Protein AF-A0A7S0BWR7-F1 (afdb_monomer)

InterPro domains:
  IPR006168 Glycerol-3-phosphate dehydrogenase, NAD-dependent [PR00077] (40-57)
  IPR006168 Glycerol-3-phosphate dehydrogenase, NAD-dependent [PR00077] (90-117)
  IPR006168 Glycerol-3-phosphate dehydrogenase, NAD-dependent [PR00077] (166-186)
  IPR011128 Glycerol-3-phosphate dehydrogenase, NAD-dependent, N-terminal [PF01210] (38-193)
  IPR036291 NAD(P)-binding domain superfamily [SSF51735] (35-204)

Radius of gyration: 23.1 Å; Cα contacts (8 Å, |Δi|>4): 348; chains: 1; bounding box: 49×93×52 Å

Secondary structure (DSSP, 8-state):
-----------------------------PPPSS---EEEE--SHHHHHHHHHHHHTT--EEEE-S-HHHHHHHHHHSS-SSTTTTSPPPTTEEEES-HHHHHTT-SEEEE-S-HHHHHHHHHHHGGGS-TT--EEE---S--TTT---HHHHHHHHT-TTS-EEEEESS--HHHHHHT-----EEEES-HHHHHHHHHHH-SS--

pLDDT: mean 85.88, std 18.77, range [33.66, 98.75]

Sequence (206 aa):
SPLDTSVTPSSSSSSAATRRASTRIKASRKPLPYPVRIAVLGGGNFGLGLSTVFARKGIPTTILVRSDETAEYINRHHRHPTYMNDIQLPPSVMATSSPQVALADATYIVHTVPVQFTREFLNEIKEFVPANVPVMAASKGIETTSLGFMTDILGETIGTERTYAFLSGPSFAREICEGLATAVVIASDDIHLADDLADLMSDESF

Structure (mmCIF, N/CA/C/O backbone):
data_AF-A0A7S0BWR7-F1
#
_entry.id   AF-A0A7S0BWR7-F1
#
loop_
_atom_site.group_PDB
_atom_site.id
_atom_site.type_symbol
_atom_site.label_atom_id
_atom_site.label_alt_id
_atom_site.label_comp_id
_atom_site.label_asym_id
_atom_site.label_entity_id
_atom_site.label_seq_id
_atom_site.pdbx_PDB_ins_code
_atom_site.Cartn_x
_atom_site.Cartn_y
_atom_site.Cartn_z
_atom_site.occupancy
_atom_site.B_iso_or_equiv
_atom_site.auth_seq_id
_atom_site.auth_comp_id
_atom_site.auth_asym_id
_atom_site.auth_atom_id
_atom_site.pdbx_PDB_model_num
ATOM 1 N N . SER A 1 1 ? 25.671 -78.006 31.903 1.00 33.66 1 SER A N 1
ATOM 2 C CA . SER A 1 1 ? 26.923 -77.272 32.173 1.00 33.66 1 SER A CA 1
ATOM 3 C C . SER A 1 1 ? 27.088 -76.155 31.155 1.00 33.66 1 SER A C 1
ATOM 5 O O . SER A 1 1 ? 26.669 -76.370 30.026 1.00 33.66 1 SER A O 1
ATOM 7 N N . PRO A 1 2 ? 27.546 -74.965 31.576 1.00 50.28 2 PRO A N 1
ATOM 8 C CA . PRO A 1 2 ? 26.756 -73.732 31.458 1.00 50.28 2 PRO A CA 1
ATOM 9 C C . PRO A 1 2 ? 27.500 -72.553 30.785 1.00 50.28 2 PRO A C 1
ATOM 11 O O . PRO A 1 2 ? 28.625 -72.729 30.330 1.00 50.28 2 PRO A O 1
ATOM 14 N N . LEU A 1 3 ? 26.856 -71.373 30.856 1.00 40.09 3 LEU A N 1
ATOM 15 C CA . LEU A 1 3 ? 27.350 -69.981 30.727 1.00 40.09 3 LEU A CA 1
ATOM 16 C C . LEU A 1 3 ? 27.342 -69.415 29.296 1.00 40.09 3 LEU A C 1
ATOM 18 O O . LEU A 1 3 ? 28.035 -69.914 28.421 1.00 40.09 3 LEU A O 1
ATOM 22 N N . ASP A 1 4 ? 26.429 -68.505 28.942 1.00 40.31 4 ASP A N 1
ATOM 23 C CA . ASP A 1 4 ? 26.243 -67.114 29.418 1.00 40.31 4 ASP A CA 1
ATOM 24 C C . ASP A 1 4 ? 27.432 -66.204 29.076 1.00 40.31 4 ASP A C 1
ATOM 26 O O . ASP A 1 4 ? 28.533 -66.394 29.584 1.00 40.31 4 ASP A O 1
ATOM 30 N N . THR A 1 5 ? 27.199 -65.222 28.200 1.00 40.75 5 THR A N 1
ATOM 31 C CA . THR A 1 5 ? 27.503 -63.802 28.454 1.00 40.75 5 THR A CA 1
ATOM 32 C C . THR A 1 5 ? 26.935 -62.924 27.329 1.00 40.75 5 THR A C 1
ATOM 34 O O . THR A 1 5 ? 27.361 -62.993 26.181 1.00 40.75 5 THR A O 1
ATOM 37 N N . SER A 1 6 ? 25.906 -62.156 27.705 1.00 37.41 6 SER A N 1
ATOM 38 C CA . SER A 1 6 ? 25.701 -60.715 27.447 1.00 37.41 6 SER A CA 1
ATOM 39 C C . SER A 1 6 ? 26.033 -60.105 26.068 1.00 37.41 6 SER A C 1
ATOM 41 O O . SER A 1 6 ? 27.148 -60.176 25.578 1.00 37.41 6 SER A O 1
ATOM 43 N N . VAL A 1 7 ? 25.094 -59.338 25.494 1.00 40.12 7 VAL A N 1
ATOM 44 C CA . VAL A 1 7 ? 24.958 -57.870 25.665 1.00 40.12 7 VAL A CA 1
ATOM 45 C C . VAL A 1 7 ? 23.583 -57.429 25.118 1.00 40.12 7 VAL A C 1
ATOM 47 O O . VAL A 1 7 ? 23.077 -57.964 24.136 1.00 40.12 7 VAL A O 1
ATOM 50 N N . THR A 1 8 ? 22.959 -56.494 25.833 1.00 46.00 8 THR A N 1
ATOM 51 C CA . THR A 1 8 ? 21.594 -55.954 25.693 1.00 46.00 8 THR A CA 1
ATOM 52 C C . THR A 1 8 ? 21.564 -54.673 24.801 1.00 46.00 8 THR A C 1
ATOM 54 O O . THR A 1 8 ? 22.480 -54.493 24.006 1.00 46.00 8 THR A O 1
ATOM 57 N N . PRO A 1 9 ? 20.521 -53.808 24.800 1.00 52.00 9 PRO A N 1
ATOM 58 C CA . PRO A 1 9 ? 19.580 -53.669 23.684 1.00 52.00 9 PRO A CA 1
ATOM 59 C C . PRO A 1 9 ? 19.551 -52.245 23.077 1.00 52.00 9 PRO A C 1
ATOM 61 O O . PRO A 1 9 ? 20.058 -51.293 23.665 1.00 52.00 9 PRO A O 1
ATOM 64 N N . SER A 1 10 ? 18.857 -52.031 21.954 1.00 35.88 10 SER A N 1
ATOM 65 C CA . SER A 1 10 ? 18.308 -50.694 21.675 1.00 35.88 10 SER A CA 1
ATOM 66 C C . SER A 1 10 ? 16.985 -50.744 20.910 1.00 35.88 10 SER A C 1
ATOM 68 O O . SER A 1 10 ? 16.855 -51.226 19.788 1.00 35.88 10 SER A O 1
ATOM 70 N N . SER A 1 11 ? 15.969 -50.244 21.603 1.00 41.31 11 SER A N 1
ATOM 71 C CA . SER A 1 11 ? 14.631 -49.928 21.133 1.00 41.31 11 SER A CA 1
ATOM 72 C C . SER A 1 11 ? 14.650 -48.745 20.166 1.00 41.31 11 SER A C 1
ATOM 74 O O . SER A 1 11 ? 15.210 -47.699 20.494 1.00 41.31 11 SER A O 1
ATOM 76 N N . SER A 1 12 ? 13.933 -48.845 19.047 1.00 38.16 12 SER A N 1
ATOM 77 C CA . SER A 1 12 ? 13.444 -47.667 18.325 1.00 38.16 12 SER A CA 1
ATOM 78 C C . SER A 1 12 ? 11.932 -47.779 18.130 1.00 38.16 12 SER A C 1
ATOM 80 O O . SER A 1 12 ? 11.422 -48.430 17.224 1.00 38.16 12 SER A O 1
ATOM 82 N N . SER A 1 13 ? 11.196 -47.156 19.049 1.00 38.78 13 SER A N 1
ATOM 83 C CA . SER A 1 13 ? 9.781 -46.848 18.893 1.00 38.78 13 SER A CA 1
ATOM 84 C C . SER A 1 13 ? 9.650 -45.632 17.972 1.00 38.78 13 SER A C 1
ATOM 86 O O . SER A 1 13 ? 9.901 -44.495 18.366 1.00 38.78 13 SER A O 1
ATOM 88 N N . SER A 1 14 ? 9.265 -45.862 16.718 1.00 39.50 14 SER A N 1
ATOM 89 C CA . SER A 1 14 ? 8.847 -44.779 15.827 1.00 39.50 14 SER A CA 1
ATOM 90 C C . SER A 1 14 ? 7.426 -44.353 16.204 1.00 39.50 14 SER A C 1
ATOM 92 O O . SER A 1 14 ? 6.448 -45.044 15.927 1.00 39.50 14 SER A O 1
ATOM 94 N N . SER A 1 15 ? 7.336 -43.227 16.910 1.00 40.06 15 SER A N 1
ATOM 95 C CA . SER A 1 15 ? 6.096 -42.501 17.172 1.00 40.06 15 SER A CA 1
ATOM 96 C C . SER A 1 15 ? 5.598 -41.884 15.863 1.00 40.06 15 SER A C 1
ATOM 98 O O . SER A 1 15 ? 6.167 -40.912 15.362 1.00 40.06 15 SER A O 1
ATOM 100 N N . ALA A 1 16 ? 4.544 -42.464 15.289 1.00 41.41 16 ALA A N 1
ATOM 101 C CA . ALA A 1 16 ? 3.825 -41.877 14.168 1.00 41.41 16 ALA A CA 1
ATOM 102 C C . ALA A 1 16 ? 3.053 -40.644 14.664 1.00 41.41 16 ALA A C 1
ATOM 104 O O . ALA A 1 16 ? 1.974 -40.751 15.245 1.00 41.41 16 ALA A O 1
ATOM 105 N N . ALA A 1 17 ? 3.630 -39.461 14.455 1.00 43.06 17 ALA A N 1
ATOM 106 C CA . ALA A 1 17 ? 2.973 -38.192 14.720 1.00 43.06 17 ALA A CA 1
ATOM 107 C C . ALA A 1 17 ? 1.772 -38.021 13.776 1.00 43.06 17 ALA A C 1
ATOM 109 O O . ALA A 1 17 ? 1.916 -37.805 12.571 1.00 43.06 17 ALA A O 1
ATOM 110 N N . THR A 1 18 ? 0.573 -38.119 14.341 1.00 40.47 18 THR A N 1
ATOM 111 C CA . THR A 1 18 ? -0.699 -37.810 13.690 1.00 40.47 18 THR A CA 1
ATOM 112 C C . THR A 1 18 ? -0.668 -36.383 13.137 1.00 40.47 18 THR A C 1
ATOM 114 O O . THR A 1 18 ? -0.734 -35.413 13.893 1.00 40.47 18 THR A O 1
ATOM 117 N N . ARG A 1 19 ? -0.594 -36.240 11.807 1.00 43.16 19 ARG A N 1
ATOM 118 C CA . ARG A 1 19 ? -0.867 -34.973 11.116 1.00 43.16 19 ARG A CA 1
ATOM 119 C C . ARG A 1 19 ? -2.303 -34.558 11.437 1.00 43.16 19 ARG A C 1
ATOM 121 O O . ARG A 1 19 ? -3.252 -35.123 10.898 1.00 43.16 19 ARG A O 1
ATOM 128 N N . ARG A 1 20 ? -2.471 -33.565 12.313 1.00 41.09 20 ARG A N 1
ATOM 129 C CA . ARG A 1 20 ? -3.734 -32.829 12.416 1.00 41.09 20 ARG A CA 1
ATOM 130 C C . ARG A 1 20 ? -3.926 -32.078 11.104 1.00 41.09 20 ARG A C 1
ATOM 132 O O . ARG A 1 20 ? -3.149 -31.183 10.787 1.00 41.09 20 ARG A O 1
ATOM 139 N N . ALA A 1 21 ? -4.939 -32.475 10.341 1.00 39.75 21 ALA A N 1
ATOM 140 C CA . ALA A 1 21 ? -5.439 -31.682 9.234 1.00 39.75 21 ALA A CA 1
ATOM 141 C C . ALA A 1 21 ? -5.831 -30.303 9.781 1.00 39.75 21 ALA A C 1
ATOM 143 O O . ALA A 1 21 ? -6.647 -30.210 10.700 1.00 39.75 21 ALA A O 1
ATOM 144 N N . SER A 1 22 ? -5.216 -29.243 9.258 1.00 39.69 22 SER A N 1
ATOM 145 C CA . SER A 1 22 ? -5.700 -27.889 9.476 1.00 39.69 22 SER A CA 1
ATOM 146 C C . SER A 1 22 ? -7.062 -27.791 8.798 1.00 39.69 22 SER A C 1
ATOM 148 O O . SER A 1 22 ? -7.196 -27.906 7.579 1.00 39.69 22 SER A O 1
ATOM 150 N N . THR A 1 23 ? -8.108 -27.654 9.603 1.00 34.56 23 THR A N 1
ATOM 151 C CA . THR A 1 23 ? -9.447 -27.373 9.102 1.00 34.56 23 THR A CA 1
ATOM 152 C C . THR A 1 23 ? -9.389 -26.020 8.403 1.00 34.56 23 THR A C 1
ATOM 154 O O . THR A 1 23 ? -9.327 -24.984 9.058 1.00 34.56 23 THR A O 1
ATOM 157 N N . ARG A 1 24 ? -9.364 -26.028 7.066 1.00 46.75 24 ARG A N 1
ATOM 158 C CA . ARG A 1 24 ? -9.543 -24.834 6.237 1.00 46.75 24 ARG A CA 1
ATOM 159 C C . ARG A 1 24 ? -10.926 -24.286 6.570 1.00 46.75 24 ARG A C 1
ATOM 161 O O . ARG A 1 24 ? -11.929 -24.833 6.111 1.00 46.75 24 ARG A O 1
ATOM 168 N N . ILE A 1 25 ? -10.989 -23.251 7.405 1.00 44.56 25 ILE A N 1
ATOM 169 C CA . ILE A 1 25 ? -12.205 -22.458 7.555 1.00 44.56 25 ILE A CA 1
ATOM 170 C C . ILE A 1 25 ? -12.393 -21.796 6.192 1.00 44.56 25 ILE A C 1
ATOM 172 O O . ILE A 1 25 ? -11.760 -20.797 5.879 1.00 44.56 25 ILE A O 1
ATOM 176 N N . LYS A 1 26 ? -13.202 -22.408 5.323 1.00 44.06 26 LYS A N 1
ATOM 177 C CA . LYS A 1 26 ? -13.749 -21.697 4.172 1.00 44.06 26 LYS A CA 1
ATOM 178 C C . LYS A 1 26 ? -14.716 -20.680 4.757 1.00 44.06 26 LYS A C 1
ATOM 180 O O . LYS A 1 26 ? -15.869 -21.026 5.019 1.00 44.06 26 LYS A O 1
ATOM 185 N N . ALA A 1 27 ? -14.244 -19.460 4.995 1.00 47.78 27 ALA A N 1
ATOM 186 C CA . ALA A 1 27 ? -15.120 -18.322 5.198 1.00 47.78 27 ALA A CA 1
ATOM 187 C C . ALA A 1 27 ? -15.886 -18.109 3.883 1.00 47.78 27 ALA A C 1
ATOM 189 O O . ALA A 1 27 ? -15.471 -17.415 2.965 1.00 47.78 27 ALA A O 1
ATOM 190 N N . SER A 1 28 ? -16.994 -18.832 3.733 1.00 51.12 28 SER A N 1
ATOM 191 C CA . SER A 1 28 ? -17.978 -18.581 2.691 1.00 51.12 28 SER A CA 1
ATOM 192 C C . SER A 1 28 ? -18.743 -17.334 3.112 1.00 51.12 28 SER A C 1
ATOM 194 O O . SER A 1 28 ? -19.808 -17.443 3.726 1.00 51.12 28 SER A O 1
ATOM 196 N N . ARG A 1 29 ? -18.196 -16.152 2.821 1.00 61.16 29 ARG A N 1
ATOM 197 C CA . ARG A 1 29 ? -18.887 -14.885 3.054 1.00 61.16 29 ARG A CA 1
ATOM 198 C C . ARG A 1 29 ? -19.360 -14.265 1.744 1.00 61.16 29 ARG A C 1
ATOM 200 O O . ARG A 1 29 ? -18.777 -14.447 0.679 1.00 61.16 29 ARG A O 1
ATOM 207 N N . LYS A 1 30 ? -20.511 -13.600 1.845 1.00 61.31 30 LYS A N 1
ATOM 208 C CA . LYS A 1 30 ? -21.180 -12.880 0.759 1.00 61.31 30 LYS A CA 1
ATOM 209 C C . LYS A 1 30 ? -20.194 -11.858 0.171 1.00 61.31 30 LYS A C 1
A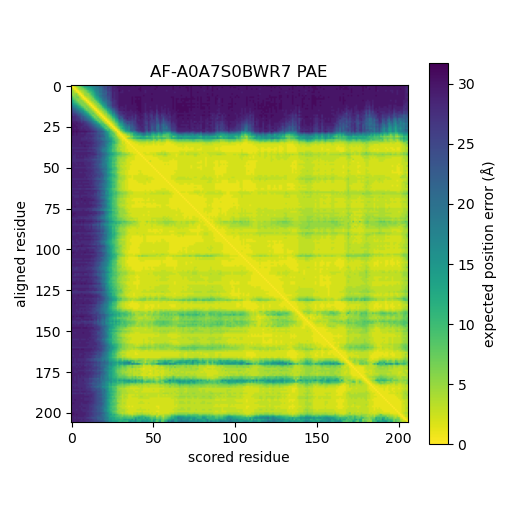TOM 211 O O . LYS A 1 30 ? -19.524 -11.199 0.962 1.00 61.31 30 LYS A O 1
ATOM 216 N N . PRO A 1 31 ? -20.105 -11.709 -1.163 1.00 68.75 31 PRO A N 1
ATOM 217 C CA . PRO A 1 31 ? -19.235 -10.706 -1.766 1.00 68.75 31 PRO A CA 1
ATOM 218 C C . PRO A 1 31 ? -19.543 -9.320 -1.195 1.00 68.75 31 PRO A C 1
ATOM 220 O O . PRO A 1 31 ? -20.710 -9.017 -0.905 1.00 68.75 31 PRO A O 1
ATOM 223 N N . LEU A 1 32 ? -18.500 -8.500 -1.038 1.00 76.12 32 LEU A N 1
ATOM 224 C CA . LEU A 1 32 ? -18.644 -7.118 -0.592 1.00 76.12 32 LEU A CA 1
ATOM 225 C C . LEU A 1 32 ? -19.673 -6.394 -1.475 1.00 76.12 32 LEU A C 1
ATOM 227 O O . LEU A 1 32 ? -19.747 -6.651 -2.680 1.00 76.12 32 LEU A O 1
ATOM 231 N N . PRO A 1 33 ? -20.498 -5.499 -0.903 1.00 77.06 33 PRO A N 1
ATOM 232 C CA . PRO A 1 33 ? -21.607 -4.880 -1.627 1.00 77.06 33 PRO A CA 1
ATOM 233 C C . PRO A 1 33 ? -21.158 -3.847 -2.678 1.00 77.06 33 PRO A C 1
ATOM 235 O O . PRO A 1 33 ? -22.004 -3.197 -3.288 1.00 77.06 33 PRO A O 1
ATOM 238 N N . TYR A 1 34 ? -19.851 -3.684 -2.889 1.00 83.62 34 TYR A N 1
ATOM 239 C CA . TYR A 1 34 ? -19.234 -2.726 -3.801 1.00 83.62 34 TYR A CA 1
ATOM 240 C C . TYR A 1 34 ? -18.010 -3.341 -4.513 1.00 83.62 34 TYR A C 1
ATOM 242 O O . TYR A 1 34 ? -17.429 -4.309 -4.015 1.00 83.62 34 TYR A O 1
ATOM 250 N N . PRO A 1 35 ? -17.593 -2.798 -5.674 1.00 90.44 35 PRO A N 1
ATOM 251 C CA . PRO A 1 35 ? -16.370 -3.226 -6.353 1.00 90.44 35 PRO A CA 1
ATOM 252 C C . PRO A 1 35 ? -15.124 -2.948 -5.506 1.00 90.44 35 PRO A C 1
ATOM 254 O O . PRO A 1 35 ? -14.951 -1.832 -5.029 1.00 90.44 35 PRO A O 1
ATOM 257 N N . VAL A 1 36 ? -14.235 -3.933 -5.367 1.00 95.56 36 VAL A N 1
ATOM 258 C CA . VAL A 1 36 ? -12.985 -3.784 -4.606 1.00 95.56 36 VAL A CA 1
ATOM 259 C C . VAL A 1 36 ? -11.875 -3.244 -5.504 1.00 95.56 36 VAL A C 1
ATOM 261 O O . VAL A 1 36 ? -11.647 -3.777 -6.590 1.00 95.56 36 VAL A O 1
ATOM 264 N N . ARG A 1 37 ? -11.166 -2.209 -5.045 1.00 97.00 37 ARG A N 1
ATOM 265 C CA . ARG A 1 37 ? -9.991 -1.626 -5.710 1.00 97.00 37 ARG A CA 1
ATOM 266 C C . ARG A 1 37 ? -8.919 -1.295 -4.677 1.00 97.00 37 ARG A C 1
ATOM 268 O O . ARG A 1 37 ? -9.209 -0.625 -3.686 1.00 97.00 37 ARG A O 1
ATOM 275 N N . ILE A 1 38 ? -7.692 -1.753 -4.918 1.00 98.25 38 ILE A N 1
ATOM 276 C CA . ILE A 1 38 ? -6.573 -1.601 -3.983 1.00 98.25 38 ILE A CA 1
ATOM 277 C C . ILE A 1 38 ? -5.604 -0.533 -4.485 1.00 98.25 38 ILE A C 1
ATOM 279 O O . ILE A 1 38 ? -5.073 -0.642 -5.592 1.00 98.25 38 ILE A O 1
ATOM 283 N N . ALA A 1 39 ? -5.316 0.456 -3.642 1.00 98.62 39 ALA A N 1
ATOM 284 C CA . 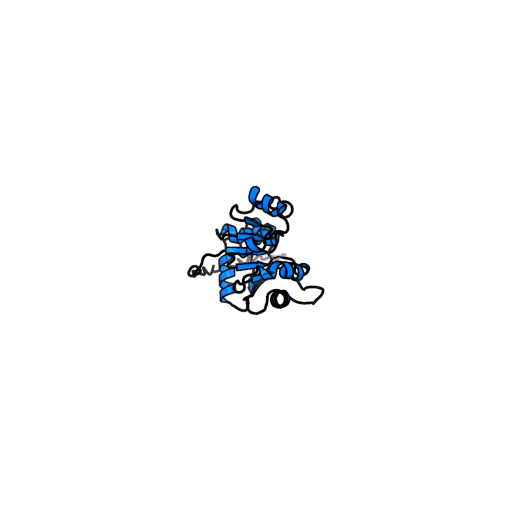ALA A 1 39 ? -4.179 1.352 -3.822 1.00 98.62 39 ALA A CA 1
ATOM 285 C C . ALA A 1 39 ? -3.030 0.914 -2.908 1.00 98.62 39 ALA A C 1
ATOM 287 O O . ALA A 1 39 ? -3.172 0.914 -1.687 1.00 98.62 39 ALA A O 1
ATOM 288 N N . VAL A 1 40 ? -1.882 0.554 -3.480 1.00 98.56 40 VAL A N 1
ATOM 289 C CA . VAL A 1 40 ? -0.680 0.192 -2.719 1.00 98.56 40 VAL A CA 1
ATOM 290 C C . VAL A 1 40 ? 0.275 1.375 -2.690 1.00 98.56 40 VAL A C 1
ATOM 292 O O . VAL A 1 40 ? 0.824 1.783 -3.711 1.00 98.56 40 VAL A O 1
ATOM 295 N N . LEU A 1 41 ? 0.491 1.931 -1.503 1.00 98.31 41 LEU A N 1
ATOM 296 C CA . LEU A 1 41 ? 1.401 3.044 -1.279 1.00 98.31 41 LEU A CA 1
ATOM 297 C C . LEU A 1 41 ? 2.810 2.497 -1.036 1.00 98.31 41 LEU A C 1
ATOM 299 O O . LEU A 1 41 ? 3.094 1.930 0.025 1.00 98.31 41 LEU A O 1
ATOM 303 N N . GLY A 1 42 ? 3.682 2.663 -2.033 1.00 95.94 42 GLY A N 1
ATOM 304 C CA . GLY A 1 42 ? 5.080 2.241 -1.996 1.00 95.94 42 GLY A CA 1
ATOM 305 C C . GLY A 1 42 ? 5.407 1.116 -2.982 1.00 95.94 42 GLY A C 1
ATOM 306 O O . GLY A 1 42 ? 5.014 -0.031 -2.802 1.00 95.94 42 GLY A O 1
ATOM 307 N N . GLY A 1 43 ? 6.234 1.424 -3.984 1.00 93.31 43 GLY A N 1
ATOM 308 C CA . GLY A 1 43 ? 6.745 0.464 -4.976 1.00 93.31 43 GLY A CA 1
ATOM 309 C C . GLY A 1 43 ? 7.948 -0.379 -4.541 1.00 93.31 43 GLY A C 1
ATOM 310 O O . GLY A 1 43 ? 8.716 -0.816 -5.391 1.00 93.31 43 GLY A O 1
ATOM 311 N N . GLY A 1 44 ? 8.177 -0.558 -3.237 1.00 94.06 44 GLY A N 1
ATOM 312 C CA . GLY A 1 44 ? 9.269 -1.398 -2.732 1.00 94.06 44 GLY A CA 1
ATOM 313 C C . GLY A 1 44 ? 8.945 -2.893 -2.810 1.00 94.06 44 GLY A C 1
ATOM 314 O O . GLY A 1 44 ? 7.818 -3.271 -3.121 1.00 94.06 44 GLY A O 1
ATOM 315 N N . ASN A 1 45 ? 9.909 -3.752 -2.450 1.00 94.50 45 ASN A N 1
ATOM 316 C CA . ASN A 1 45 ? 9.751 -5.213 -2.515 1.00 94.50 45 ASN A CA 1
ATOM 317 C C . ASN A 1 45 ? 8.408 -5.703 -1.936 1.00 94.50 45 ASN A C 1
ATOM 319 O O . ASN A 1 45 ? 7.685 -6.450 -2.587 1.00 94.50 45 ASN A O 1
ATOM 323 N N . PHE A 1 46 ? 8.048 -5.266 -0.725 1.00 94.00 46 PHE A N 1
ATOM 324 C CA . PHE A 1 46 ? 6.830 -5.749 -0.071 1.00 94.00 46 PHE A CA 1
ATOM 325 C C . PHE A 1 46 ? 5.546 -5.219 -0.719 1.00 94.00 46 PHE A C 1
ATOM 327 O O . PHE A 1 46 ? 4.609 -5.989 -0.898 1.00 94.00 46 PHE A O 1
ATOM 334 N N . GLY A 1 47 ? 5.525 -3.955 -1.155 1.00 96.06 47 GLY A N 1
ATOM 335 C CA . GLY A 1 47 ? 4.413 -3.403 -1.931 1.00 96.06 47 GLY A CA 1
ATOM 336 C C . GLY A 1 47 ? 4.173 -4.172 -3.230 1.00 96.06 47 GLY A C 1
ATOM 337 O O . GLY A 1 47 ? 3.032 -4.511 -3.532 1.00 96.06 47 GLY A O 1
ATOM 338 N N . LEU A 1 48 ? 5.237 -4.552 -3.946 1.00 96.38 48 LEU A N 1
ATOM 339 C CA . LEU A 1 48 ? 5.144 -5.415 -5.132 1.00 96.38 48 LEU A CA 1
ATOM 340 C C . LEU A 1 48 ? 4.579 -6.808 -4.797 1.00 96.38 48 LEU A C 1
ATOM 342 O O . LEU A 1 48 ? 3.716 -7.313 -5.519 1.00 96.38 48 LEU A O 1
ATOM 346 N N . GLY A 1 49 ? 5.024 -7.404 -3.686 1.00 94.81 49 GLY A N 1
ATOM 347 C CA . GLY A 1 49 ? 4.517 -8.688 -3.193 1.00 94.81 49 GLY A CA 1
ATOM 348 C C . GLY A 1 49 ? 3.025 -8.647 -2.882 1.00 94.81 49 GLY A C 1
ATOM 349 O O . GLY A 1 49 ? 2.257 -9.428 -3.438 1.00 94.81 49 GLY A O 1
ATOM 350 N N . LEU A 1 50 ? 2.588 -7.685 -2.066 1.00 95.31 50 LEU A N 1
ATOM 351 C CA . LEU A 1 50 ? 1.173 -7.541 -1.721 1.00 95.31 50 LEU A CA 1
ATOM 352 C C . LEU A 1 50 ? 0.318 -7.212 -2.947 1.00 95.31 50 LEU A C 1
ATOM 354 O O . LEU A 1 50 ? -0.763 -7.770 -3.108 1.00 95.31 50 LEU A O 1
ATOM 358 N N . SER A 1 51 ? 0.826 -6.379 -3.858 1.00 96.62 51 SER A N 1
ATOM 359 C CA . SER A 1 51 ? 0.124 -6.083 -5.111 1.00 96.62 51 SER A CA 1
ATOM 360 C C . SER A 1 51 ? -0.100 -7.336 -5.952 1.00 96.62 51 SER A C 1
ATOM 362 O O . SER A 1 51 ? -1.161 -7.506 -6.546 1.00 96.62 51 SER A O 1
ATOM 364 N N . THR A 1 52 ? 0.884 -8.238 -5.966 1.00 95.19 52 THR A N 1
ATOM 365 C CA . THR A 1 52 ? 0.796 -9.523 -6.664 1.00 95.19 52 THR A CA 1
ATOM 366 C C . THR A 1 52 ? -0.283 -10.421 -6.059 1.00 95.19 52 THR A C 1
ATOM 368 O O . THR A 1 52 ? -1.047 -11.016 -6.817 1.00 95.19 52 THR A O 1
ATOM 371 N N . VAL A 1 53 ? -0.399 -10.478 -4.726 1.00 94.19 53 VAL A N 1
ATOM 372 C CA . VAL A 1 53 ? -1.448 -11.249 -4.025 1.00 94.19 53 VAL A CA 1
ATOM 373 C C . VAL A 1 53 ? -2.842 -10.781 -4.444 1.00 94.19 53 VAL A C 1
ATOM 375 O O . VAL A 1 53 ? -3.646 -11.575 -4.929 1.00 94.19 53 VAL A O 1
ATOM 378 N N . PHE A 1 54 ? -3.121 -9.478 -4.346 1.00 95.38 54 PHE A N 1
ATOM 379 C CA . PHE A 1 54 ? -4.433 -8.942 -4.724 1.00 95.38 54 PHE A CA 1
ATOM 380 C C . PHE A 1 54 ? -4.728 -9.143 -6.217 1.00 95.38 54 PHE A C 1
ATOM 382 O O . PHE A 1 54 ? -5.816 -9.585 -6.598 1.00 95.38 54 PHE A O 1
ATOM 389 N N . ALA A 1 55 ? -3.742 -8.887 -7.077 1.00 95.38 55 ALA A N 1
ATOM 390 C CA . ALA A 1 55 ? -3.907 -8.992 -8.519 1.00 95.38 55 ALA A CA 1
ATOM 391 C C . ALA A 1 55 ? -4.111 -10.436 -9.011 1.00 95.38 55 ALA A C 1
ATOM 393 O O . ALA A 1 55 ? -4.874 -10.645 -9.957 1.00 95.38 55 ALA A O 1
ATOM 394 N N . ARG A 1 56 ? -3.508 -11.443 -8.358 1.00 92.38 56 ARG A N 1
ATOM 395 C CA . ARG A 1 56 ? -3.756 -12.875 -8.636 1.00 92.38 56 ARG A CA 1
ATOM 396 C C . ARG A 1 56 ? -5.208 -13.276 -8.421 1.00 92.38 56 ARG A C 1
ATOM 398 O O . ARG A 1 56 ? -5.713 -14.154 -9.114 1.00 92.38 56 ARG A O 1
ATOM 405 N N . LYS A 1 57 ? -5.894 -12.591 -7.510 1.00 91.62 57 LYS A N 1
ATOM 406 C CA . LYS A 1 57 ? -7.322 -12.784 -7.238 1.00 91.62 57 LYS A CA 1
ATOM 407 C C . LYS A 1 57 ? -8.227 -11.975 -8.163 1.00 91.62 57 LYS A C 1
ATOM 409 O O . LYS A 1 57 ? -9.437 -11.942 -7.966 1.00 91.62 57 LYS A O 1
ATOM 414 N N . GLY A 1 58 ? -7.649 -11.321 -9.171 1.00 93.56 58 GLY A N 1
ATOM 415 C CA . GLY A 1 58 ? -8.377 -10.487 -10.120 1.00 93.56 58 GLY A CA 1
ATOM 416 C C . GLY A 1 58 ? -8.831 -9.149 -9.538 1.00 93.56 58 GLY A C 1
ATOM 417 O O . GLY A 1 58 ? -9.669 -8.492 -10.149 1.00 93.56 58 GLY A O 1
ATOM 418 N N . ILE A 1 59 ? -8.302 -8.736 -8.380 1.00 95.56 59 ILE A N 1
ATOM 419 C CA . ILE A 1 59 ? -8.651 -7.454 -7.766 1.00 95.56 59 ILE A CA 1
ATOM 420 C C . ILE A 1 59 ? -7.839 -6.343 -8.454 1.00 95.56 59 ILE A C 1
ATOM 422 O O . ILE A 1 59 ? -6.603 -6.407 -8.454 1.00 95.56 59 ILE A O 1
ATOM 426 N N . PRO A 1 60 ? -8.489 -5.311 -9.030 1.00 96.81 60 PRO A N 1
ATOM 427 C CA . PRO A 1 60 ? -7.796 -4.157 -9.590 1.00 96.81 60 PRO A CA 1
ATOM 428 C C . PRO A 1 60 ? -6.865 -3.518 -8.558 1.00 96.81 60 PRO A C 1
ATOM 430 O O . PRO A 1 60 ? -7.309 -3.111 -7.482 1.00 96.81 60 PRO A O 1
ATOM 433 N N . THR A 1 61 ? -5.578 -3.446 -8.894 1.00 98.19 61 THR A N 1
ATOM 434 C CA . THR A 1 61 ? -4.528 -3.009 -7.972 1.00 98.19 61 THR A CA 1
ATOM 435 C C . THR A 1 61 ? -3.620 -1.991 -8.647 1.00 98.19 61 THR A C 1
ATOM 437 O O . THR A 1 61 ? -3.040 -2.274 -9.698 1.00 98.19 61 THR A O 1
ATOM 440 N N . THR A 1 62 ? -3.477 -0.825 -8.019 1.00 98.62 62 THR A N 1
ATOM 441 C CA . THR A 1 62 ? -2.618 0.267 -8.488 1.00 98.62 62 THR A CA 1
ATOM 442 C C . THR A 1 62 ? -1.535 0.561 -7.459 1.00 98.62 62 THR A C 1
ATOM 444 O O . THR A 1 62 ? -1.831 0.815 -6.293 1.00 98.62 62 THR A O 1
ATOM 447 N N . ILE A 1 63 ? -0.276 0.559 -7.887 1.00 98.44 63 ILE A N 1
ATOM 448 C CA . ILE A 1 63 ? 0.885 0.871 -7.053 1.00 98.44 63 ILE A CA 1
ATOM 449 C C . ILE A 1 63 ? 1.277 2.332 -7.255 1.00 98.44 63 ILE A C 1
ATOM 451 O O . ILE A 1 63 ? 1.545 2.757 -8.381 1.00 98.44 63 ILE A O 1
ATOM 455 N N . LEU A 1 64 ? 1.369 3.086 -6.162 1.00 98.69 64 LEU A N 1
ATOM 456 C CA . LEU A 1 64 ? 1.981 4.408 -6.157 1.00 98.69 64 LEU A CA 1
ATOM 457 C C . LEU A 1 64 ? 3.504 4.265 -6.030 1.00 98.69 64 LEU A C 1
ATOM 459 O O . LEU A 1 64 ? 4.026 3.811 -5.004 1.00 98.69 64 LEU A O 1
ATOM 463 N N . VAL A 1 65 ? 4.211 4.642 -7.092 1.00 98.00 65 VAL A N 1
ATOM 464 C CA . VAL A 1 65 ? 5.677 4.651 -7.182 1.00 98.00 65 VAL A CA 1
ATOM 465 C C . VAL A 1 65 ? 6.213 6.084 -7.181 1.00 98.00 65 VAL A C 1
ATOM 467 O O . VAL A 1 65 ? 5.457 7.040 -7.278 1.00 98.00 65 VAL A O 1
ATOM 470 N N . ARG A 1 66 ? 7.533 6.253 -7.045 1.00 94.44 66 ARG A N 1
ATOM 471 C CA . ARG A 1 66 ? 8.150 7.583 -6.878 1.00 94.44 66 ARG A CA 1
ATOM 472 C C . ARG A 1 66 ? 8.343 8.376 -8.172 1.00 94.44 66 ARG A C 1
ATOM 474 O O . ARG A 1 66 ? 8.481 9.588 -8.098 1.00 94.44 66 ARG A O 1
ATOM 481 N N . SER A 1 67 ? 8.434 7.718 -9.328 1.00 97.12 67 SER A N 1
ATOM 482 C CA . SER A 1 67 ? 8.737 8.388 -10.599 1.00 97.12 67 SER A CA 1
ATOM 483 C C . SER A 1 67 ? 7.907 7.847 -11.754 1.00 97.12 67 SER A C 1
ATOM 485 O O . SER A 1 67 ? 7.585 6.655 -11.789 1.00 97.12 67 SER A O 1
ATOM 487 N N . ASP A 1 68 ? 7.618 8.723 -12.718 1.00 98.44 68 ASP A N 1
ATOM 488 C CA . ASP A 1 68 ? 6.939 8.374 -13.972 1.00 98.44 68 ASP A CA 1
ATOM 489 C C . ASP A 1 68 ? 7.691 7.286 -14.733 1.00 98.44 68 ASP A C 1
ATOM 491 O O . ASP A 1 68 ? 7.089 6.309 -15.161 1.00 98.44 68 ASP A O 1
ATOM 495 N N . GLU A 1 69 ? 9.020 7.382 -14.800 1.00 98.38 69 GLU A N 1
ATOM 496 C CA . GLU A 1 69 ? 9.869 6.373 -15.441 1.00 98.38 69 GLU A CA 1
ATOM 497 C C . GLU A 1 69 ? 9.646 4.971 -14.847 1.00 98.38 69 GLU A C 1
ATOM 499 O O . GLU A 1 69 ? 9.498 3.992 -15.580 1.00 98.38 69 GLU A O 1
ATOM 504 N N . THR A 1 70 ? 9.559 4.866 -13.515 1.00 98.12 70 THR A N 1
ATOM 505 C CA . THR A 1 70 ? 9.284 3.585 -12.846 1.00 98.12 70 THR A CA 1
ATOM 506 C C . THR A 1 70 ? 7.875 3.095 -13.170 1.00 98.12 70 THR A C 1
ATOM 508 O O . THR A 1 70 ? 7.687 1.907 -13.442 1.00 98.12 70 THR A O 1
ATOM 511 N N . ALA A 1 71 ? 6.885 3.993 -13.152 1.00 98.62 71 ALA A N 1
ATOM 512 C CA . ALA A 1 71 ? 5.496 3.656 -13.446 1.00 98.62 71 ALA A CA 1
ATOM 513 C C . ALA A 1 71 ? 5.336 3.149 -14.885 1.00 98.62 71 ALA A C 1
ATOM 515 O O . ALA A 1 71 ? 4.762 2.084 -15.113 1.00 98.62 71 ALA A O 1
ATOM 516 N N . GLU A 1 72 ? 5.897 3.869 -15.854 1.00 98.56 72 GLU A N 1
ATOM 517 C CA . GLU A 1 72 ? 5.895 3.501 -17.267 1.00 98.56 72 GLU A CA 1
ATOM 518 C C . GLU A 1 72 ? 6.596 2.165 -17.508 1.00 98.56 72 GLU A C 1
ATOM 520 O O . GLU A 1 72 ? 6.073 1.322 -18.242 1.00 98.56 72 GLU A O 1
ATOM 525 N N . TYR A 1 73 ? 7.749 1.940 -16.870 1.00 98.44 73 TYR A N 1
ATOM 526 C CA . TYR A 1 73 ? 8.477 0.682 -16.992 1.00 98.44 73 TYR A CA 1
ATOM 527 C C . TYR A 1 73 ? 7.643 -0.494 -16.470 1.00 98.44 73 TYR A C 1
ATOM 529 O O . TYR A 1 73 ? 7.507 -1.504 -17.163 1.00 98.44 73 TYR A O 1
ATOM 537 N N . ILE A 1 74 ? 7.029 -0.351 -15.288 1.00 98.31 74 ILE A N 1
ATOM 538 C CA . ILE A 1 74 ? 6.146 -1.378 -14.721 1.00 98.31 74 ILE A CA 1
ATOM 539 C C . ILE A 1 74 ? 4.952 -1.628 -15.637 1.00 98.31 74 ILE A C 1
ATOM 541 O O . ILE A 1 74 ? 4.665 -2.780 -15.939 1.00 98.31 74 ILE A O 1
ATOM 545 N N . ASN A 1 75 ? 4.287 -0.589 -16.134 1.00 98.44 75 ASN A N 1
ATOM 546 C CA . ASN A 1 75 ? 3.112 -0.760 -16.990 1.00 98.44 75 ASN A CA 1
ATOM 547 C C . ASN A 1 75 ? 3.450 -1.396 -18.346 1.00 98.44 75 ASN A C 1
ATOM 549 O O . ASN A 1 75 ? 2.623 -2.106 -18.910 1.00 98.44 75 ASN A O 1
ATOM 553 N N . ARG A 1 76 ? 4.657 -1.159 -18.876 1.00 98.19 76 ARG A N 1
ATOM 554 C CA . ARG A 1 76 ? 5.101 -1.705 -20.167 1.00 98.19 76 ARG A CA 1
ATOM 555 C C . ARG A 1 76 ? 5.644 -3.126 -20.060 1.00 98.19 76 ARG A C 1
ATOM 557 O O . ARG A 1 76 ? 5.420 -3.936 -20.954 1.00 98.19 76 ARG A O 1
ATOM 564 N N . HIS A 1 77 ? 6.412 -3.410 -19.013 1.00 97.94 77 HIS A N 1
ATOM 565 C CA . HIS A 1 77 ? 7.159 -4.662 -18.880 1.00 97.94 77 HIS A CA 1
ATOM 566 C C . HIS A 1 77 ? 6.557 -5.613 -17.842 1.00 97.94 77 HIS A C 1
ATOM 568 O O . HIS A 1 77 ? 6.955 -6.777 -17.781 1.00 97.94 77 HIS A O 1
ATOM 574 N N . HIS A 1 78 ? 5.611 -5.129 -17.031 1.00 97.69 78 HIS A N 1
ATOM 575 C CA . HIS A 1 78 ? 5.059 -5.804 -15.854 1.00 97.69 78 HIS A CA 1
ATOM 576 C C . HIS A 1 78 ? 6.170 -6.358 -14.951 1.00 97.69 78 HIS A C 1
ATOM 578 O O . HIS A 1 78 ? 6.126 -7.497 -14.494 1.00 97.69 78 HIS A O 1
ATOM 584 N N . ARG A 1 79 ? 7.204 -5.537 -14.736 1.00 97.19 79 ARG A N 1
ATOM 585 C CA . ARG A 1 79 ? 8.356 -5.777 -13.856 1.00 97.19 79 ARG A CA 1
ATOM 586 C C . ARG A 1 79 ? 8.797 -4.455 -13.264 1.00 97.19 79 ARG A C 1
ATOM 588 O O . ARG A 1 79 ? 8.695 -3.429 -13.929 1.00 97.19 79 ARG A O 1
ATOM 595 N N . HIS A 1 80 ? 9.327 -4.467 -12.051 1.00 97.31 80 HIS A N 1
ATOM 596 C CA . HIS A 1 80 ? 9.941 -3.270 -11.490 1.00 97.31 80 HIS A CA 1
ATOM 597 C C . HIS A 1 80 ? 11.414 -3.175 -11.957 1.00 97.31 80 HIS A C 1
ATOM 599 O O . HIS A 1 80 ? 12.114 -4.184 -11.927 1.00 97.31 80 HIS A O 1
ATOM 605 N N . PRO A 1 81 ? 11.926 -1.998 -12.374 1.00 96.44 81 PRO A N 1
ATOM 606 C CA . PRO A 1 81 ? 13.275 -1.876 -12.953 1.00 96.44 81 PRO A CA 1
ATOM 607 C C . PRO A 1 81 ? 14.411 -2.204 -11.962 1.00 96.44 81 PRO A C 1
ATOM 609 O O . PRO A 1 81 ? 15.435 -2.768 -12.343 1.00 96.44 81 PRO A O 1
ATOM 612 N N . THR A 1 82 ? 14.218 -1.880 -10.678 1.00 95.38 82 THR A N 1
AT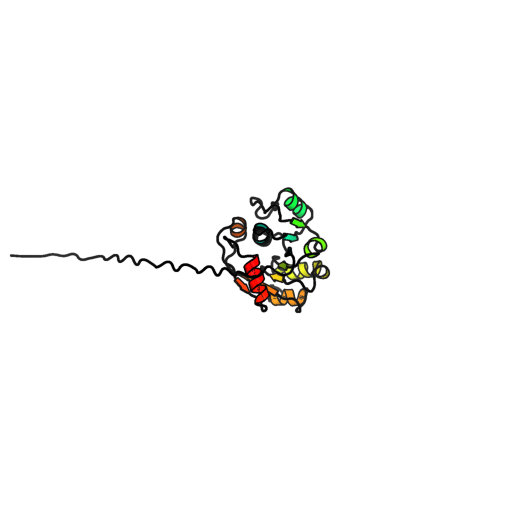OM 613 C CA . THR A 1 82 ? 15.232 -2.065 -9.618 1.00 95.38 82 THR A CA 1
ATOM 614 C C . THR A 1 82 ? 14.928 -3.219 -8.655 1.00 95.38 82 THR A C 1
ATOM 616 O O . THR A 1 82 ? 15.741 -4.121 -8.477 1.00 95.38 82 THR A O 1
ATOM 619 N N . TYR A 1 83 ? 13.771 -3.185 -7.994 1.00 92.88 83 TYR A N 1
ATOM 620 C CA . TYR A 1 83 ? 13.356 -4.149 -6.976 1.00 92.88 83 TYR A CA 1
ATOM 621 C C . TYR A 1 83 ? 12.795 -5.424 -7.600 1.00 92.88 83 TYR A C 1
ATOM 623 O O . TYR A 1 83 ? 11.866 -5.338 -8.390 1.00 92.88 83 TYR A O 1
ATOM 631 N N . MET A 1 84 ? 13.326 -6.595 -7.230 1.00 90.88 84 MET A N 1
ATOM 632 C CA . MET A 1 84 ? 12.867 -7.896 -7.754 1.00 90.88 84 MET A CA 1
ATOM 633 C C . MET A 1 84 ? 12.691 -7.887 -9.285 1.00 90.88 84 MET A C 1
ATOM 635 O O . MET A 1 84 ? 11.669 -8.320 -9.810 1.00 90.88 84 MET A O 1
ATOM 639 N N . ASN A 1 85 ? 13.669 -7.328 -10.004 1.00 92.75 85 ASN A N 1
ATOM 640 C CA . ASN A 1 85 ? 13.577 -7.067 -11.446 1.00 92.75 85 ASN A CA 1
ATOM 641 C C . ASN A 1 85 ? 13.513 -8.334 -12.322 1.00 92.75 85 ASN A C 1
ATOM 643 O O . ASN A 1 85 ? 13.188 -8.265 -13.509 1.00 92.75 85 ASN A O 1
ATOM 647 N N . ASP A 1 86 ? 13.787 -9.492 -11.731 1.00 94.19 86 ASP A N 1
ATOM 648 C CA . ASP A 1 86 ? 13.636 -10.822 -12.307 1.00 94.19 86 ASP A CA 1
ATOM 649 C C . ASP A 1 86 ? 12.205 -11.379 -12.187 1.00 94.19 86 ASP A C 1
ATOM 651 O O . ASP A 1 86 ? 11.867 -12.344 -12.873 1.00 94.19 86 ASP A O 1
ATOM 655 N N . ILE A 1 87 ? 11.345 -10.761 -11.370 1.00 93.12 87 ILE A N 1
ATOM 656 C CA . ILE A 1 87 ? 9.975 -11.212 -11.109 1.00 93.12 87 ILE A CA 1
ATOM 657 C C . ILE A 1 87 ? 8.985 -10.536 -12.058 1.00 93.12 87 ILE A C 1
ATOM 659 O O . ILE A 1 87 ? 8.933 -9.312 -12.176 1.00 93.12 87 ILE A O 1
ATOM 663 N N . GLN A 1 88 ? 8.139 -11.354 -12.686 1.00 95.69 88 GLN A N 1
ATOM 664 C CA . GLN A 1 88 ? 6.997 -10.898 -13.472 1.00 95.69 88 GLN A CA 1
ATOM 665 C C . GLN A 1 88 ? 5.807 -10.585 -12.553 1.00 95.69 88 GLN A C 1
ATOM 667 O O . GLN A 1 88 ? 5.294 -11.471 -11.871 1.00 95.69 88 GLN A O 1
ATOM 672 N N . LEU A 1 89 ? 5.340 -9.340 -12.568 1.00 95.94 89 LEU A N 1
ATOM 673 C CA . LEU A 1 89 ? 4.098 -8.934 -11.916 1.00 95.94 89 LEU A CA 1
ATOM 674 C C . LEU A 1 89 ? 2.890 -9.401 -12.746 1.00 95.94 89 LEU A C 1
ATOM 676 O O . LEU A 1 89 ? 2.983 -9.469 -13.979 1.00 95.94 89 LEU A O 1
ATOM 680 N N . PRO A 1 90 ? 1.738 -9.690 -12.113 1.00 9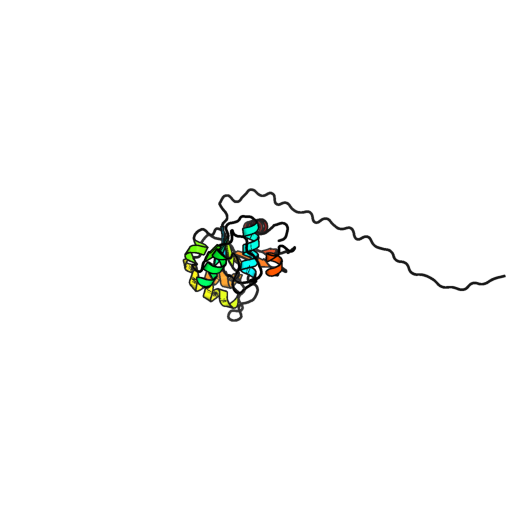5.75 90 PRO A N 1
ATOM 681 C CA . PRO A 1 90 ? 0.500 -9.934 -12.842 1.00 95.75 90 PRO A CA 1
ATOM 682 C C . PRO A 1 90 ? 0.171 -8.760 -13.785 1.00 95.75 90 PRO A C 1
ATOM 684 O O . PRO A 1 90 ? 0.268 -7.609 -13.355 1.00 95.75 90 PRO A O 1
ATOM 687 N N . PRO A 1 91 ? -0.268 -9.005 -15.037 1.00 95.19 91 PRO A N 1
ATOM 688 C CA . PRO A 1 91 ? -0.542 -7.932 -16.002 1.00 95.19 91 PRO A CA 1
ATOM 689 C C . PRO A 1 91 ? -1.622 -6.928 -15.569 1.00 95.19 91 PRO A C 1
ATOM 691 O O . PRO A 1 91 ? -1.695 -5.828 -16.106 1.00 95.19 91 PRO A O 1
ATOM 694 N N . SER A 1 92 ? -2.467 -7.307 -14.606 1.00 95.50 92 SER A N 1
ATOM 695 C CA . SER A 1 92 ? -3.501 -6.456 -14.009 1.00 95.50 92 SER A CA 1
ATOM 696 C C . SER A 1 92 ? -2.968 -5.449 -12.983 1.00 95.50 92 SER A C 1
ATOM 698 O O . SER A 1 92 ? -3.713 -4.551 -12.592 1.00 95.50 92 SER A O 1
ATOM 700 N N . VAL A 1 93 ? -1.712 -5.578 -12.539 1.00 97.69 93 VAL A N 1
ATOM 701 C CA . VAL A 1 93 ? -1.060 -4.589 -11.673 1.00 97.69 93 VAL A CA 1
ATOM 702 C C . VAL A 1 93 ? -0.695 -3.368 -12.502 1.00 97.69 93 VAL A C 1
ATOM 704 O O . VAL A 1 93 ? 0.109 -3.465 -13.429 1.00 97.69 93 VAL A O 1
ATOM 707 N N . MET A 1 94 ? -1.243 -2.217 -12.122 1.00 98.38 94 MET A N 1
ATOM 708 C CA . MET A 1 94 ? -0.895 -0.919 -12.695 1.00 98.38 94 MET A CA 1
ATOM 709 C C . MET A 1 94 ? 0.011 -0.139 -11.748 1.00 98.38 94 MET A C 1
ATOM 711 O O . MET A 1 94 ? -0.055 -0.301 -10.532 1.00 98.38 94 MET A O 1
ATOM 715 N N . ALA A 1 95 ? 0.844 0.736 -12.296 1.00 98.56 95 ALA A N 1
ATOM 716 C CA . ALA A 1 95 ? 1.670 1.663 -11.539 1.00 98.56 95 ALA A CA 1
ATOM 717 C C . ALA A 1 95 ? 1.424 3.105 -11.986 1.00 98.56 95 ALA A C 1
ATOM 719 O O . ALA A 1 95 ? 1.164 3.380 -13.157 1.00 98.56 95 ALA A O 1
ATOM 720 N N . THR A 1 96 ? 1.528 4.036 -11.048 1.00 98.75 96 THR A N 1
ATOM 721 C CA . THR A 1 96 ? 1.457 5.478 -11.303 1.00 98.75 96 THR A CA 1
ATOM 722 C C . THR A 1 96 ? 2.348 6.216 -10.313 1.00 98.75 96 THR A C 1
ATOM 724 O O . THR A 1 96 ? 2.589 5.726 -9.212 1.00 98.75 96 THR A O 1
ATOM 727 N N . SER A 1 97 ? 2.843 7.388 -10.694 1.00 98.50 97 SER A N 1
ATOM 728 C CA . SER A 1 97 ? 3.507 8.334 -9.790 1.00 98.50 97 SER A CA 1
ATOM 729 C C . SER A 1 97 ? 2.525 9.332 -9.161 1.00 98.50 97 SER A C 1
ATOM 731 O O . SER A 1 97 ? 2.878 10.043 -8.225 1.00 98.50 97 SER A O 1
ATOM 733 N N . SER A 1 98 ? 1.291 9.400 -9.678 1.00 98.56 98 SER A N 1
ATOM 734 C CA . SER A 1 98 ? 0.283 10.377 -9.271 1.00 98.56 98 SER A CA 1
ATOM 735 C C . SER A 1 98 ? -0.565 9.831 -8.119 1.00 98.56 98 SER A C 1
ATOM 737 O O . SER A 1 98 ? -1.324 8.875 -8.327 1.00 98.56 98 SER A O 1
ATOM 739 N N . PRO A 1 99 ? -0.516 10.448 -6.921 1.00 98.31 99 PRO A N 1
ATOM 740 C CA . PRO A 1 99 ? -1.355 10.034 -5.800 1.00 98.31 99 PRO A CA 1
ATOM 741 C C . PRO A 1 99 ? -2.843 10.179 -6.120 1.00 98.31 99 PRO A C 1
ATOM 743 O O . PRO A 1 99 ? -3.626 9.298 -5.782 1.00 98.31 99 PRO A O 1
ATOM 746 N N . GLN A 1 100 ? -3.216 11.238 -6.848 1.00 98.31 100 GLN A N 1
ATOM 747 C CA . GLN A 1 100 ? -4.583 11.456 -7.314 1.00 98.31 100 GLN A CA 1
ATOM 748 C C . GLN A 1 100 ? -5.092 10.267 -8.136 1.00 98.31 100 GLN A C 1
ATOM 750 O O . GLN A 1 100 ? -6.191 9.783 -7.893 1.00 98.31 100 GLN A O 1
ATOM 755 N N . VAL A 1 101 ? -4.289 9.767 -9.082 1.00 98.06 101 VAL A N 1
ATOM 756 C CA . VAL A 1 101 ? -4.669 8.616 -9.917 1.00 98.06 101 VAL A CA 1
ATOM 757 C C . VAL A 1 101 ? -4.714 7.327 -9.099 1.00 98.06 101 VAL A C 1
ATOM 759 O O . VAL A 1 101 ? -5.635 6.533 -9.269 1.00 98.06 101 VAL A O 1
ATOM 762 N N . ALA A 1 102 ? -3.742 7.107 -8.209 1.00 98.19 102 ALA A N 1
ATOM 763 C CA . ALA A 1 102 ? -3.696 5.899 -7.386 1.00 98.19 102 ALA A CA 1
ATOM 764 C C . ALA A 1 102 ? -4.894 5.792 -6.429 1.00 98.19 102 ALA A C 1
ATOM 766 O O . ALA A 1 102 ? -5.374 4.689 -6.179 1.00 98.19 102 ALA A O 1
ATOM 767 N N . LEU A 1 103 ? -5.360 6.926 -5.895 1.00 97.88 103 LEU A N 1
ATOM 768 C CA . LEU A 1 103 ? -6.335 6.981 -4.805 1.00 97.88 103 LEU A CA 1
ATOM 769 C C . LEU A 1 103 ? -7.771 7.300 -5.244 1.00 97.88 103 LEU A C 1
ATOM 771 O O . LEU A 1 103 ? -8.678 7.085 -4.444 1.00 97.88 103 LEU A O 1
ATOM 775 N N . ALA A 1 104 ? -7.996 7.763 -6.481 1.00 95.00 104 ALA A N 1
ATOM 776 C CA . ALA A 1 104 ? -9.302 8.245 -6.953 1.00 95.00 104 ALA A CA 1
ATOM 777 C C . ALA A 1 104 ? -10.472 7.278 -6.687 1.00 95.00 104 ALA A C 1
ATOM 779 O O . ALA A 1 104 ? -11.501 7.700 -6.170 1.00 95.00 104 ALA A O 1
ATOM 780 N N . ASP A 1 105 ? -10.292 5.990 -6.999 1.00 92.31 105 ASP A N 1
ATOM 781 C CA . ASP A 1 105 ? -11.328 4.956 -6.857 1.00 92.31 105 ASP A CA 1
ATOM 782 C C . ASP A 1 105 ? -10.948 3.878 -5.828 1.00 92.31 105 ASP A C 1
ATOM 784 O O . ASP A 1 105 ? -11.492 2.771 -5.847 1.00 92.31 105 ASP A O 1
ATOM 788 N N . ALA A 1 106 ? -9.962 4.144 -4.969 1.00 97.12 106 ALA A N 1
ATOM 789 C CA . ALA A 1 106 ? -9.502 3.159 -3.999 1.00 97.12 106 ALA A CA 1
ATOM 790 C C . ALA A 1 106 ? -10.612 2.853 -2.985 1.00 97.12 106 ALA A C 1
ATOM 792 O O . ALA A 1 106 ? -11.178 3.762 -2.385 1.00 97.12 106 ALA A O 1
ATOM 793 N N . THR A 1 107 ? -10.898 1.570 -2.760 1.00 97.00 107 THR A N 1
ATOM 794 C CA . THR A 1 107 ? -11.792 1.129 -1.675 1.00 97.00 107 THR A CA 1
ATOM 795 C C . THR A 1 107 ? -11.020 0.552 -0.496 1.00 97.00 107 THR A C 1
ATOM 797 O O . THR A 1 107 ? -11.571 0.452 0.592 1.00 97.00 107 THR A O 1
ATOM 800 N N . TYR A 1 108 ? -9.744 0.209 -0.699 1.00 98.00 108 TYR A N 1
ATOM 801 C CA . TYR A 1 108 ? -8.776 -0.091 0.353 1.00 98.00 108 TYR A CA 1
ATOM 802 C C . TYR A 1 108 ? -7.421 0.514 -0.004 1.00 98.00 108 TYR A C 1
ATOM 804 O O . TYR A 1 108 ? -7.009 0.527 -1.170 1.00 98.00 108 TYR A O 1
ATOM 812 N N . ILE A 1 109 ? -6.699 0.957 1.020 1.00 98.50 109 ILE A N 1
ATOM 813 C CA . ILE A 1 109 ? -5.323 1.433 0.902 1.00 98.50 109 ILE A CA 1
ATOM 814 C C . ILE A 1 109 ? -4.402 0.462 1.631 1.00 98.50 109 ILE A C 1
ATOM 816 O O . ILE A 1 109 ? -4.654 0.082 2.772 1.00 98.50 109 ILE A O 1
ATOM 820 N N . VAL A 1 110 ? -3.296 0.098 0.992 1.00 98.31 110 VAL A N 1
ATOM 821 C CA . VAL A 1 110 ? -2.244 -0.730 1.580 1.00 98.31 110 VAL A CA 1
ATOM 822 C C . VAL A 1 110 ? -0.979 0.099 1.683 1.00 98.31 110 VAL A C 1
ATOM 824 O O . VAL A 1 110 ? -0.334 0.413 0.685 1.00 98.31 110 VAL A O 1
ATOM 827 N N . HIS A 1 111 ? -0.620 0.472 2.902 1.00 98.00 111 HIS A N 1
ATOM 828 C CA . HIS A 1 111 ? 0.553 1.282 3.173 1.00 98.00 111 HIS A CA 1
ATOM 829 C C . HIS A 1 111 ? 1.785 0.401 3.404 1.00 98.00 111 HIS A C 1
ATOM 831 O O . HIS A 1 111 ? 1.835 -0.369 4.365 1.00 98.00 111 HIS A O 1
ATOM 837 N N . THR A 1 112 ? 2.799 0.540 2.546 1.00 96.69 112 THR A N 1
ATOM 838 C CA . THR A 1 112 ? 4.046 -0.250 2.610 1.00 96.69 112 THR A CA 1
ATOM 839 C C . THR A 1 112 ? 5.317 0.601 2.662 1.00 96.69 112 THR A C 1
ATOM 841 O O . THR A 1 112 ? 6.429 0.070 2.618 1.00 96.69 112 THR A O 1
ATOM 844 N N . VAL A 1 113 ? 5.180 1.926 2.774 1.00 96.31 113 VAL A N 1
ATOM 845 C CA . VAL A 1 113 ? 6.322 2.842 2.899 1.00 96.31 113 VAL A CA 1
ATOM 846 C C . VAL A 1 113 ? 7.012 2.611 4.250 1.00 96.31 113 VAL A C 1
ATOM 848 O O . VAL A 1 113 ? 6.321 2.499 5.263 1.00 96.31 113 VAL A O 1
ATOM 851 N N . PRO A 1 114 ? 8.353 2.512 4.325 1.00 94.38 114 PRO A N 1
ATOM 852 C CA . PRO A 1 114 ? 9.037 2.289 5.597 1.00 94.38 114 PRO A CA 1
ATOM 853 C C . PRO A 1 114 ? 8.671 3.347 6.645 1.00 94.38 114 PRO A C 1
ATOM 855 O O . PRO A 1 114 ? 8.515 4.523 6.312 1.00 94.38 114 PRO A O 1
ATOM 858 N N . VAL A 1 115 ? 8.585 2.932 7.915 1.00 94.44 115 VAL A N 1
ATOM 859 C CA . VAL A 1 115 ? 8.078 3.772 9.018 1.00 94.44 115 VAL A CA 1
ATOM 860 C C . VAL A 1 115 ? 8.777 5.138 9.094 1.00 94.44 115 VAL A C 1
ATOM 862 O O . VAL A 1 115 ? 8.112 6.156 9.239 1.00 94.44 115 VAL A O 1
ATOM 865 N N . GLN A 1 116 ? 10.092 5.183 8.851 1.00 95.19 116 GLN A N 1
ATOM 866 C CA . GLN A 1 116 ? 10.896 6.413 8.925 1.00 95.19 116 GLN A CA 1
ATOM 867 C C . GLN A 1 116 ? 10.550 7.461 7.856 1.00 95.19 116 GLN A C 1
ATOM 869 O O . GLN A 1 116 ? 10.816 8.639 8.051 1.00 95.19 116 GLN A O 1
ATOM 874 N N . PHE A 1 117 ? 9.981 7.044 6.722 1.00 95.38 117 PHE A N 1
ATOM 875 C CA . PHE A 1 117 ? 9.606 7.943 5.621 1.00 95.38 117 PHE A CA 1
ATOM 876 C C . PHE A 1 117 ? 8.099 8.197 5.571 1.00 95.38 117 PHE A C 1
ATOM 878 O O . PHE A 1 117 ? 7.617 8.913 4.698 1.00 95.38 117 PHE A O 1
ATOM 885 N N . THR A 1 118 ? 7.335 7.577 6.473 1.00 96.31 118 THR A N 1
ATOM 886 C CA . THR A 1 118 ? 5.875 7.541 6.372 1.00 96.31 118 THR A CA 1
ATOM 887 C C . THR A 1 118 ? 5.255 8.914 6.598 1.00 96.31 118 THR A C 1
ATOM 889 O O . THR A 1 118 ? 4.359 9.297 5.854 1.00 96.31 118 THR A O 1
ATOM 892 N N . ARG A 1 119 ? 5.739 9.688 7.578 1.00 96.19 119 ARG A N 1
ATOM 893 C CA . ARG A 1 119 ? 5.185 11.022 7.862 1.00 96.19 119 ARG A CA 1
ATOM 894 C C . ARG A 1 119 ? 5.345 11.991 6.708 1.00 96.19 119 ARG A C 1
ATOM 896 O O . ARG A 1 119 ? 4.390 12.674 6.357 1.00 96.19 119 ARG A O 1
ATOM 903 N N . GLU A 1 120 ? 6.552 12.075 6.164 1.00 96.44 120 GLU A N 1
ATOM 904 C CA . GLU A 1 120 ? 6.860 12.947 5.031 1.00 96.44 120 GLU A CA 1
ATOM 905 C C . GLU A 1 120 ? 5.986 12.566 3.835 1.00 96.44 120 GLU A C 1
ATOM 907 O O . GLU A 1 120 ? 5.191 13.376 3.368 1.00 96.44 120 GLU A O 1
ATOM 912 N N . PHE A 1 121 ? 6.012 11.285 3.467 1.00 97.38 121 PHE A N 1
ATOM 913 C CA . PHE A 1 121 ? 5.214 10.750 2.373 1.00 97.38 121 PHE A CA 1
ATOM 914 C C . PHE A 1 121 ? 3.708 11.009 2.538 1.00 97.38 121 PHE A C 1
ATOM 916 O O . PHE A 1 121 ? 3.057 11.496 1.618 1.00 97.38 121 PHE A O 1
ATOM 923 N N . LEU A 1 122 ? 3.127 10.712 3.706 1.00 97.31 122 LEU A N 1
ATOM 924 C CA . LEU A 1 122 ? 1.697 10.933 3.931 1.00 97.31 122 LEU A CA 1
ATOM 925 C C . LEU A 1 122 ? 1.342 12.420 3.931 1.00 97.31 122 LEU A C 1
ATOM 927 O O . LEU A 1 122 ? 0.279 12.775 3.433 1.00 97.31 122 LEU A O 1
ATOM 931 N N . ASN A 1 123 ? 2.216 13.299 4.426 1.00 97.50 123 ASN A N 1
ATOM 932 C CA . ASN A 1 123 ? 1.981 14.740 4.362 1.00 97.50 123 ASN A CA 1
ATOM 933 C C . ASN A 1 123 ? 1.935 15.275 2.928 1.00 97.50 123 ASN A C 1
ATOM 935 O O . ASN A 1 123 ? 1.165 16.199 2.677 1.00 97.50 123 ASN A O 1
ATOM 939 N N . GLU A 1 124 ? 2.707 14.693 2.010 1.00 97.44 124 GLU A N 1
ATOM 940 C CA . GLU A 1 124 ? 2.688 15.053 0.588 1.00 97.44 124 GLU A CA 1
ATOM 941 C C . GLU A 1 124 ? 1.387 14.634 -0.105 1.00 97.44 124 GLU A C 1
ATOM 943 O O . GLU A 1 124 ? 0.925 15.321 -1.012 1.00 97.44 124 GLU A O 1
ATOM 948 N N . ILE A 1 125 ? 0.785 13.513 0.311 1.00 97.44 125 ILE A N 1
ATOM 949 C CA . ILE A 1 125 ? -0.348 12.918 -0.414 1.00 97.44 125 ILE A CA 1
ATOM 950 C C . ILE A 1 125 ? -1.699 13.030 0.295 1.00 97.44 125 ILE A C 1
ATOM 952 O O . ILE A 1 125 ? -2.712 12.665 -0.299 1.00 97.44 125 ILE A O 1
ATOM 956 N N . LYS A 1 126 ? -1.745 13.488 1.553 1.00 96.69 126 LYS A N 1
ATOM 957 C CA . LYS A 1 126 ? -2.947 13.427 2.410 1.00 96.69 126 LYS A CA 1
ATOM 958 C C . LYS A 1 126 ? -4.197 14.056 1.799 1.00 96.69 126 LYS A C 1
ATOM 960 O O . LYS A 1 126 ? -5.290 13.582 2.081 1.00 96.69 126 LYS A O 1
ATOM 965 N N . GLU A 1 127 ? -4.052 15.074 0.951 1.00 96.75 127 GLU A N 1
ATOM 966 C CA . GLU A 1 127 ? -5.180 15.729 0.271 1.00 96.75 127 GLU A CA 1
ATOM 967 C C . GLU A 1 127 ? -5.887 14.806 -0.734 1.00 96.75 127 GLU A C 1
ATOM 969 O O . GLU A 1 127 ? -7.065 14.992 -1.026 1.00 96.75 127 GLU A O 1
ATOM 974 N N . PHE A 1 128 ? -5.187 13.784 -1.231 1.00 97.44 128 PHE A N 1
ATOM 975 C CA . PHE A 1 128 ? -5.728 12.781 -2.146 1.00 97.44 128 PHE A CA 1
ATOM 976 C C . PHE A 1 128 ? -6.254 11.537 -1.424 1.00 97.44 128 PHE A C 1
ATOM 978 O O . PHE A 1 128 ? -6.900 10.705 -2.056 1.00 97.44 128 PHE A O 1
ATOM 985 N N . VAL A 1 129 ? -5.968 11.373 -0.126 1.00 96.50 129 VAL A N 1
ATOM 986 C CA . VAL A 1 129 ? -6.378 10.196 0.653 1.00 96.50 129 VAL A CA 1
ATOM 987 C C . VAL A 1 129 ? -7.871 10.302 0.979 1.00 96.50 129 VAL A C 1
ATOM 989 O O . VAL A 1 129 ? -8.261 11.185 1.748 1.00 96.50 129 VAL A O 1
ATOM 992 N N . PRO A 1 130 ? -8.729 9.402 0.464 1.00 93.50 130 PRO A N 1
ATOM 993 C CA . PRO A 1 130 ? -10.157 9.473 0.730 1.00 93.50 130 PRO A CA 1
ATOM 994 C C . PRO A 1 130 ? -10.456 9.282 2.222 1.00 93.50 130 PRO A C 1
ATOM 996 O O . PRO A 1 130 ? -9.889 8.414 2.889 1.00 93.50 130 PRO A O 1
ATOM 999 N N . ALA A 1 131 ? -11.376 10.083 2.759 1.00 89.88 131 ALA A N 1
ATOM 1000 C CA . ALA A 1 131 ? -11.678 10.085 4.191 1.00 89.88 131 ALA A CA 1
ATOM 1001 C C . ALA A 1 131 ? -12.288 8.765 4.699 1.00 89.88 131 ALA A C 1
ATOM 1003 O O . ALA A 1 131 ? -12.047 8.394 5.840 1.00 89.88 131 ALA A O 1
ATOM 1004 N N . ASN A 1 132 ? -13.036 8.046 3.855 1.00 88.38 132 ASN A N 1
ATOM 1005 C CA . ASN A 1 132 ? -13.822 6.865 4.245 1.00 88.38 132 ASN A CA 1
ATOM 1006 C C . ASN A 1 132 ? -13.203 5.534 3.792 1.00 88.38 132 ASN A C 1
ATOM 1008 O O . ASN A 1 132 ? -13.903 4.527 3.715 1.00 88.38 132 ASN A O 1
ATOM 1012 N N . VAL A 1 133 ? -11.920 5.531 3.427 1.00 95.38 133 VAL A N 1
ATOM 1013 C CA . VAL A 1 133 ? -11.241 4.333 2.919 1.00 95.38 133 VAL A CA 1
ATOM 1014 C C . VAL A 1 133 ? -10.335 3.756 4.007 1.00 95.38 133 VAL A C 1
ATOM 1016 O O . VAL A 1 133 ? -9.484 4.485 4.526 1.00 95.38 133 VAL A O 1
ATOM 1019 N N . PRO A 1 134 ? -10.490 2.469 4.369 1.00 96.94 134 PRO A N 1
ATOM 1020 C CA . PRO A 1 134 ? -9.644 1.835 5.370 1.00 96.94 134 PRO A CA 1
ATOM 1021 C C . PRO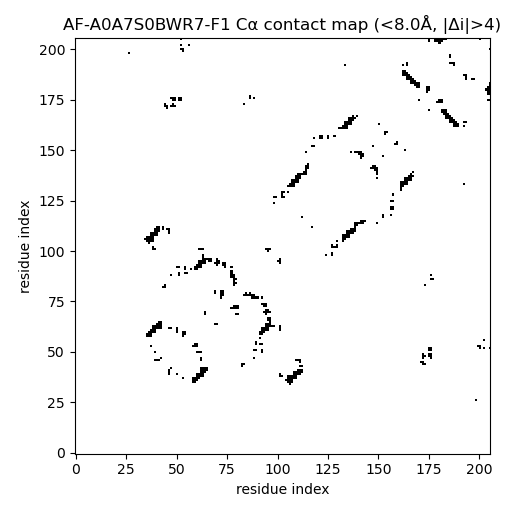 A 1 134 ? -8.199 1.697 4.884 1.00 96.94 134 PRO A C 1
ATOM 1023 O O . PRO A 1 134 ? -7.929 1.506 3.692 1.00 96.94 134 PRO A O 1
ATOM 1026 N N . VAL A 1 135 ? -7.265 1.749 5.834 1.00 98.00 135 VAL A N 1
ATOM 1027 C CA . VAL A 1 135 ? -5.827 1.630 5.568 1.00 98.00 135 VAL A CA 1
ATOM 1028 C C . VAL A 1 135 ? -5.267 0.409 6.289 1.00 98.00 135 VAL A C 1
ATOM 1030 O O . VAL A 1 135 ? -5.291 0.335 7.516 1.00 98.00 135 VAL A O 1
ATOM 1033 N N . MET A 1 136 ? -4.697 -0.523 5.529 1.00 97.88 136 MET A N 1
ATOM 1034 C CA . MET A 1 136 ? -3.876 -1.602 6.067 1.00 97.88 136 MET A CA 1
ATOM 1035 C C . MET A 1 136 ? -2.399 -1.213 6.000 1.00 97.88 136 MET A C 1
ATOM 1037 O O . MET A 1 136 ? -1.829 -1.085 4.917 1.00 97.88 136 MET A O 1
ATOM 1041 N N . ALA A 1 137 ? -1.750 -1.059 7.148 1.00 97.12 137 ALA A N 1
ATOM 1042 C CA . ALA A 1 137 ? -0.315 -0.859 7.228 1.00 97.12 137 ALA A CA 1
ATOM 1043 C C . ALA A 1 137 ? 0.425 -2.194 7.279 1.00 97.12 137 ALA A C 1
ATOM 1045 O O . ALA A 1 137 ? 0.191 -3.036 8.143 1.00 97.12 137 ALA A O 1
ATOM 1046 N N . ALA A 1 138 ? 1.363 -2.357 6.356 1.00 94.31 138 ALA A N 1
ATOM 1047 C CA . ALA A 1 138 ? 2.246 -3.513 6.269 1.00 94.31 138 ALA A CA 1
ATOM 1048 C C . ALA A 1 138 ? 3.697 -3.161 6.667 1.00 94.31 138 ALA A C 1
ATOM 1050 O O . ALA A 1 138 ? 4.583 -4.019 6.706 1.00 94.31 138 ALA A O 1
ATOM 1051 N N . SER A 1 139 ? 3.943 -1.883 6.961 1.00 88.50 139 SER A N 1
ATOM 1052 C CA . SER A 1 139 ? 5.215 -1.354 7.441 1.00 88.50 139 SER A CA 1
ATOM 1053 C C . SER A 1 139 ? 5.459 -1.767 8.890 1.00 88.50 139 SER A C 1
ATOM 1055 O O . SER A 1 139 ? 4.591 -1.616 9.747 1.00 88.50 139 SER A O 1
ATOM 1057 N N . LYS A 1 140 ? 6.665 -2.263 9.171 1.00 82.50 140 LYS A N 1
ATOM 1058 C CA . LYS A 1 140 ? 7.089 -2.687 10.511 1.00 82.50 140 LYS A CA 1
ATOM 1059 C C . LYS A 1 140 ? 8.137 -1.719 11.054 1.00 82.50 140 LYS A C 1
ATOM 1061 O O . LYS A 1 140 ? 9.002 -1.265 10.306 1.00 82.50 140 LYS A O 1
ATOM 1066 N N . GLY A 1 141 ? 8.088 -1.459 12.357 1.00 86.06 141 GLY A N 1
ATOM 1067 C CA . GLY A 1 141 ? 9.092 -0.677 13.078 1.00 86.06 141 GLY A CA 1
ATOM 1068 C C . GLY A 1 141 ? 8.494 0.425 13.946 1.00 86.06 141 GLY A C 1
ATOM 1069 O O . GLY A 1 141 ? 7.279 0.582 14.025 1.00 86.06 141 GLY A O 1
ATOM 1070 N N . ILE A 1 142 ? 9.388 1.169 14.589 1.00 89.81 142 ILE A N 1
ATOM 1071 C CA . ILE A 1 142 ? 9.099 2.356 15.395 1.00 89.81 142 ILE A CA 1
ATOM 1072 C C . ILE A 1 142 ? 9.809 3.528 14.720 1.00 89.81 142 ILE A C 1
ATOM 1074 O O . ILE A 1 142 ? 10.958 3.385 14.285 1.00 89.81 142 ILE A O 1
ATOM 1078 N N . GLU A 1 143 ? 9.142 4.670 14.598 1.00 93.06 143 GLU A N 1
ATOM 1079 C CA . GLU A 1 143 ? 9.789 5.875 14.082 1.00 93.06 143 GLU A CA 1
ATOM 1080 C C . GLU A 1 143 ? 10.832 6.376 15.087 1.00 93.06 143 GLU A C 1
ATOM 1082 O O . GLU A 1 143 ? 10.530 6.600 16.256 1.00 93.06 143 GLU A O 1
ATOM 1087 N N . THR A 1 144 ? 12.078 6.563 14.652 1.00 90.69 144 THR A N 1
ATOM 1088 C CA . THR A 1 144 ? 13.178 6.868 15.582 1.00 90.69 144 THR A CA 1
ATOM 1089 C C . THR A 1 144 ? 13.089 8.263 16.191 1.00 90.69 144 THR A C 1
ATOM 1091 O O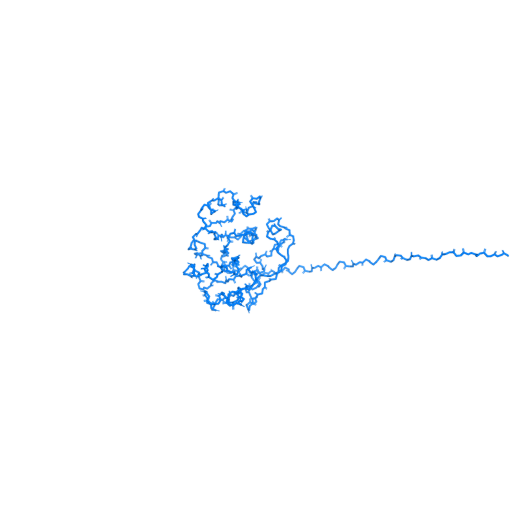 . THR A 1 144 ? 13.676 8.502 17.241 1.00 90.69 144 THR A O 1
ATOM 1094 N N . THR A 1 145 ? 12.395 9.191 15.531 1.00 89.62 145 THR A N 1
ATOM 1095 C CA . THR A 1 145 ? 12.278 10.589 15.966 1.00 89.62 145 THR A CA 1
ATOM 1096 C C . THR A 1 145 ? 11.198 10.778 17.028 1.00 89.62 145 THR A C 1
ATOM 1098 O O . THR A 1 145 ? 11.454 11.449 18.023 1.00 89.62 145 THR A O 1
ATOM 1101 N N . SER A 1 146 ? 10.012 10.186 16.841 1.00 89.94 146 SER A N 1
ATOM 1102 C CA . SER A 1 146 ? 8.885 10.308 17.781 1.00 89.94 146 SER A CA 1
ATOM 1103 C C . SER A 1 146 ? 8.755 9.140 18.759 1.00 89.94 146 SER A C 1
ATOM 1105 O O . SER A 1 146 ? 8.033 9.258 19.743 1.00 89.94 146 SER A O 1
ATOM 1107 N N . LEU A 1 147 ? 9.427 8.014 18.492 1.00 92.38 147 LEU A N 1
ATOM 1108 C CA . LEU A 1 147 ? 9.171 6.717 19.132 1.00 92.38 147 LEU A CA 1
ATOM 1109 C C . LEU A 1 147 ? 7.732 6.203 18.929 1.00 92.38 147 LEU A C 1
ATOM 1111 O O . LEU A 1 147 ? 7.301 5.293 19.636 1.00 92.38 147 LEU A O 1
ATOM 1115 N N . GLY A 1 148 ? 7.008 6.760 17.953 1.00 90.25 148 GLY A N 1
ATOM 1116 C CA . GLY A 1 148 ? 5.638 6.388 17.623 1.00 90.25 148 GLY A CA 1
ATOM 1117 C C . GLY A 1 148 ? 5.545 5.087 16.832 1.00 90.25 148 GLY A C 1
ATOM 1118 O O . GLY A 1 148 ? 6.406 4.761 16.000 1.00 90.25 148 GLY A O 1
ATOM 1119 N N . PHE A 1 149 ? 4.465 4.352 17.084 1.00 93.31 149 PHE A N 1
ATOM 1120 C CA . PHE A 1 149 ? 4.075 3.197 16.290 1.00 93.31 149 PHE A CA 1
ATOM 1121 C C . PHE A 1 149 ? 3.305 3.626 15.043 1.00 93.31 149 PHE A C 1
ATOM 1123 O O . PHE A 1 149 ? 2.928 4.784 14.854 1.00 93.31 149 PHE A O 1
ATOM 1130 N N . MET A 1 150 ? 3.044 2.656 14.167 1.00 94.19 150 MET A N 1
ATOM 1131 C CA . MET A 1 150 ? 2.350 2.925 12.915 1.00 94.19 150 MET A CA 1
ATOM 1132 C C . MET A 1 150 ? 0.902 3.410 13.130 1.00 94.19 150 MET A C 1
ATOM 1134 O O . MET A 1 150 ? 0.394 4.207 12.348 1.00 94.19 150 MET A O 1
ATOM 1138 N N . THR A 1 151 ? 0.259 2.982 14.219 1.00 93.00 151 THR A N 1
ATOM 1139 C CA . THR A 1 151 ? -1.034 3.505 14.689 1.00 93.00 151 THR A CA 1
ATOM 1140 C C . THR A 1 151 ? -0.990 5.014 14.906 1.00 93.00 151 THR A C 1
ATOM 1142 O O . THR A 1 151 ? -1.830 5.740 14.377 1.00 93.00 151 THR A O 1
ATOM 1145 N N . ASP A 1 152 ? 0.026 5.484 15.629 1.00 94.12 152 ASP A N 1
ATOM 1146 C CA . ASP A 1 152 ? 0.156 6.882 16.043 1.00 94.12 152 ASP A CA 1
ATOM 1147 C C . ASP A 1 152 ? 0.449 7.757 14.827 1.00 94.12 152 ASP A C 1
ATOM 1149 O O . ASP A 1 152 ? -0.221 8.755 14.573 1.00 94.12 152 ASP A O 1
ATOM 1153 N N . ILE A 1 153 ? 1.399 7.322 13.998 1.00 95.81 153 ILE A N 1
ATOM 1154 C CA . ILE A 1 153 ? 1.806 8.058 12.802 1.00 95.81 153 ILE A CA 1
ATOM 1155 C C . ILE A 1 153 ? 0.639 8.201 11.812 1.00 95.81 153 ILE A C 1
ATOM 1157 O O . ILE A 1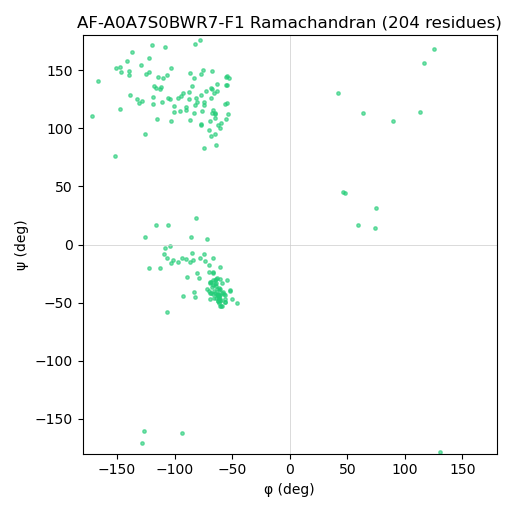 153 ? 0.445 9.285 11.262 1.00 95.81 153 ILE A O 1
ATOM 1161 N N . LEU A 1 154 ? -0.149 7.146 11.565 1.00 95.81 154 LEU A N 1
ATOM 1162 C CA . LEU A 1 154 ? -1.318 7.229 10.675 1.00 95.81 154 LEU A CA 1
ATOM 1163 C C . LEU A 1 154 ? -2.395 8.150 11.257 1.00 95.81 154 LEU A C 1
ATOM 1165 O O . LEU A 1 154 ? -2.900 9.029 10.554 1.00 95.81 154 LEU A O 1
ATOM 1169 N N . GLY A 1 155 ? -2.696 7.997 12.548 1.00 95.25 155 GLY A N 1
ATOM 1170 C CA . GLY A 1 155 ? -3.650 8.847 13.255 1.00 95.25 155 GLY A CA 1
ATOM 1171 C C . GLY A 1 155 ? -3.267 10.327 13.209 1.00 95.25 155 GLY A C 1
ATOM 1172 O O . GLY A 1 155 ? -4.120 11.172 12.968 1.00 95.25 155 GLY A O 1
ATOM 1173 N N . GLU A 1 156 ? -1.986 10.653 13.353 1.00 95.69 156 GLU A N 1
ATOM 1174 C CA . GLU A 1 156 ? -1.496 12.036 13.344 1.00 95.69 156 GLU A CA 1
ATOM 1175 C C . GLU A 1 156 ? -1.373 12.647 11.940 1.00 95.69 156 GLU A C 1
ATOM 1177 O O . GLU A 1 156 ? -1.478 13.863 11.786 1.00 95.69 156 GLU A O 1
ATOM 1182 N N . THR A 1 157 ? -1.123 11.838 10.907 1.00 96.25 157 THR A N 1
ATOM 1183 C CA . THR A 1 157 ? -0.861 12.343 9.543 1.00 96.25 157 THR A CA 1
ATOM 1184 C C . THR A 1 157 ? -2.114 12.429 8.698 1.00 96.25 157 THR A C 1
ATOM 1186 O O . THR A 1 157 ? -2.326 13.421 7.998 1.00 96.25 157 THR A O 1
ATOM 1189 N N . ILE A 1 158 ? -2.937 11.387 8.757 1.00 96.56 158 ILE A N 1
ATOM 1190 C CA . ILE A 1 158 ? -4.162 11.310 7.986 1.00 96.56 158 ILE A CA 1
ATOM 1191 C C . ILE A 1 158 ? -5.385 11.369 8.909 1.00 96.56 158 ILE A C 1
ATOM 1193 O O . ILE A 1 158 ? -6.435 11.777 8.447 1.00 96.56 158 ILE A O 1
ATOM 1197 N N . GLY A 1 159 ? -5.331 11.084 10.208 1.00 95.25 159 GLY A N 1
ATOM 1198 C CA . GLY A 1 159 ? -6.461 11.333 11.129 1.00 95.25 159 GLY A CA 1
ATOM 1199 C C . GLY A 1 159 ? -7.032 10.067 11.756 1.00 95.25 159 GLY A C 1
ATOM 1200 O O . GLY A 1 159 ? -6.919 8.983 11.198 1.00 95.25 159 GLY A O 1
ATOM 1201 N N . THR A 1 160 ? -7.673 10.185 12.912 1.00 93.44 160 THR A N 1
ATOM 1202 C CA . THR A 1 160 ? -8.071 9.041 13.752 1.00 93.44 160 THR A CA 1
ATOM 1203 C C . THR A 1 160 ? -9.423 8.421 13.408 1.00 93.44 160 THR A C 1
ATOM 1205 O O . THR A 1 160 ? -9.695 7.307 13.830 1.00 93.44 160 THR A O 1
ATOM 1208 N N . GLU A 1 161 ? -10.258 9.108 12.628 1.00 91.06 161 GLU A N 1
ATOM 1209 C CA . GLU A 1 161 ? -11.624 8.663 12.296 1.00 91.06 161 GLU A CA 1
ATOM 1210 C C . GLU A 1 161 ? -11.670 7.509 11.276 1.00 91.06 161 GLU A C 1
ATOM 1212 O O . GLU A 1 161 ? -12.730 6.951 11.001 1.00 91.06 161 GLU A O 1
ATOM 1217 N N . ARG A 1 162 ? -10.525 7.157 10.679 1.00 93.25 162 ARG A N 1
ATOM 1218 C CA . ARG A 1 162 ? -10.414 6.042 9.733 1.00 93.25 162 ARG A CA 1
ATOM 1219 C C . ARG A 1 162 ? -10.174 4.723 10.445 1.00 93.25 162 ARG A C 1
ATOM 1221 O O . ARG A 1 162 ? -9.430 4.652 11.418 1.00 93.25 162 ARG A O 1
ATOM 1228 N N . THR A 1 163 ? -10.697 3.655 9.858 1.00 95.81 163 THR A N 1
ATOM 1229 C CA . THR A 1 163 ? -10.397 2.297 10.299 1.00 95.81 163 THR A CA 1
ATOM 1230 C C . THR A 1 163 ? -9.015 1.861 9.810 1.00 95.81 163 THR A C 1
ATOM 1232 O O . THR A 1 163 ? -8.701 1.939 8.615 1.00 95.81 163 THR A O 1
ATOM 1235 N N . TYR A 1 164 ? -8.200 1.368 10.740 1.00 97.06 164 TYR A N 1
ATOM 1236 C CA . TYR A 1 164 ? -6.842 0.902 10.484 1.00 97.06 164 TYR A CA 1
ATOM 1237 C C . TYR A 1 164 ? -6.710 -0.597 10.711 1.00 97.06 164 TYR A C 1
ATOM 1239 O O . TYR A 1 164 ? -7.295 -1.150 11.641 1.00 97.06 164 TYR A O 1
ATOM 1247 N N . ALA A 1 165 ? -5.893 -1.243 9.887 1.00 97.56 165 ALA A N 1
ATOM 1248 C CA . ALA A 1 165 ? -5.460 -2.617 10.084 1.00 97.56 165 ALA A CA 1
ATOM 1249 C C . ALA A 1 165 ? -3.935 -2.722 9.972 1.00 97.56 165 ALA A C 1
ATOM 1251 O O . ALA A 1 165 ? -3.292 -1.921 9.294 1.00 97.56 165 ALA A O 1
ATOM 1252 N N . PHE A 1 166 ? -3.348 -3.725 10.611 1.00 96.38 166 PHE A N 1
ATOM 1253 C CA . PHE A 1 166 ? -1.905 -3.918 10.692 1.00 96.38 166 PHE A CA 1
ATOM 1254 C C . PHE A 1 166 ? -1.555 -5.353 10.332 1.00 96.38 166 PHE A C 1
ATOM 1256 O O . PHE A 1 166 ? -2.020 -6.294 10.976 1.00 96.38 166 PHE A O 1
ATOM 1263 N N . LEU A 1 167 ? -0.722 -5.513 9.308 1.00 94.25 167 LEU A N 1
ATOM 1264 C CA . LEU A 1 167 ? -0.257 -6.810 8.842 1.00 94.25 167 LEU A CA 1
ATOM 1265 C C . LEU A 1 167 ? 1.085 -7.165 9.493 1.00 94.25 167 LEU A C 1
ATOM 1267 O O . LEU A 1 167 ? 2.059 -6.413 9.422 1.00 94.25 167 LEU A O 1
ATOM 1271 N N . SER A 1 168 ? 1.156 -8.353 10.090 1.0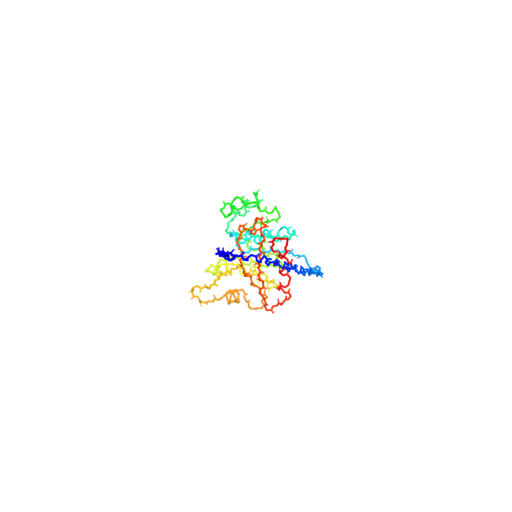0 88.75 168 SER A N 1
ATOM 1272 C CA . SER A 1 168 ? 2.361 -8.907 10.715 1.00 88.75 168 SER A CA 1
ATOM 1273 C C . SER A 1 168 ? 2.552 -10.389 10.371 1.00 88.75 168 SER A C 1
ATOM 1275 O O . SER A 1 168 ? 1.644 -11.037 9.871 1.00 88.75 168 SER A O 1
ATOM 1277 N N . GLY A 1 169 ? 3.742 -10.939 10.622 1.00 83.44 169 GLY A N 1
ATOM 1278 C CA . GLY A 1 169 ? 4.091 -12.338 10.321 1.00 83.44 169 GLY A CA 1
ATOM 1279 C C . GLY A 1 169 ? 5.348 -12.504 9.452 1.00 83.44 169 GLY A C 1
ATOM 1280 O O . GLY A 1 169 ? 5.874 -11.504 8.944 1.00 83.44 169 GLY A O 1
ATOM 1281 N N . PRO A 1 170 ? 5.884 -13.733 9.325 1.00 71.75 170 PRO A N 1
ATOM 1282 C CA . PRO A 1 170 ? 6.979 -14.045 8.408 1.00 71.75 170 PRO A CA 1
ATOM 1283 C C . PRO A 1 170 ? 6.477 -13.903 6.970 1.00 71.75 170 PRO A C 1
ATOM 1285 O O . PRO A 1 170 ? 5.587 -14.628 6.550 1.00 71.75 170 PRO A O 1
ATOM 1288 N N . SER A 1 171 ? 7.001 -12.925 6.235 1.00 74.56 171 SER A N 1
ATOM 1289 C CA . SER A 1 171 ? 6.430 -12.529 4.946 1.00 74.56 171 SER A CA 1
ATOM 1290 C C . SER A 1 171 ? 7.520 -11.954 4.039 1.00 74.56 171 SER A C 1
ATOM 1292 O O . SER A 1 171 ? 7.663 -10.733 3.905 1.00 74.56 171 SER A O 1
ATOM 1294 N N . PHE A 1 172 ? 8.356 -12.821 3.465 1.00 86.19 172 PHE A N 1
ATOM 1295 C CA . PHE A 1 172 ? 9.405 -12.383 2.547 1.00 86.19 172 PHE A CA 1
ATOM 1296 C C . PHE A 1 172 ? 8.791 -12.001 1.201 1.00 86.19 172 PHE A C 1
ATOM 1298 O O . PHE A 1 172 ? 8.146 -12.805 0.540 1.00 86.19 172 PHE A O 1
ATOM 1305 N N . ALA A 1 173 ? 9.020 -10.761 0.769 1.00 86.19 173 ALA A N 1
ATOM 1306 C CA . ALA A 1 173 ? 8.421 -10.208 -0.445 1.00 86.19 173 ALA A CA 1
ATOM 1307 C C . ALA A 1 173 ? 8.612 -11.080 -1.699 1.00 86.19 173 ALA A C 1
ATOM 1309 O O . ALA A 1 173 ? 7.682 -11.236 -2.484 1.00 86.19 173 ALA A O 1
ATOM 1310 N N . ARG A 1 174 ? 9.805 -11.666 -1.863 1.00 87.19 174 ARG A N 1
ATOM 1311 C CA . ARG A 1 174 ? 10.102 -12.572 -2.977 1.00 87.19 174 ARG A CA 1
ATOM 1312 C C . ARG A 1 174 ? 9.254 -13.841 -2.916 1.00 87.19 174 ARG A C 1
ATOM 1314 O O . ARG A 1 174 ? 8.658 -14.203 -3.919 1.00 87.19 174 ARG A O 1
ATOM 1321 N N . GLU A 1 175 ? 9.155 -14.464 -1.746 1.00 89.56 175 GLU A N 1
ATOM 1322 C CA . GLU A 1 175 ? 8.375 -15.691 -1.546 1.00 89.56 175 GLU A CA 1
ATOM 1323 C C . GLU A 1 175 ? 6.887 -15.462 -1.854 1.00 89.56 175 GLU A C 1
ATOM 1325 O O . GLU A 1 175 ? 6.261 -16.270 -2.535 1.00 89.56 175 GLU A O 1
ATOM 1330 N N . ILE A 1 176 ? 6.351 -14.300 -1.463 1.00 88.31 176 ILE A N 1
ATOM 1331 C CA . ILE A 1 176 ? 4.983 -13.872 -1.798 1.00 88.31 176 ILE A CA 1
ATOM 1332 C C . ILE A 1 176 ? 4.808 -13.750 -3.315 1.00 88.31 176 ILE A C 1
ATOM 1334 O O . ILE A 1 176 ? 3.885 -14.319 -3.905 1.00 88.31 176 ILE A O 1
ATOM 1338 N N . CYS A 1 177 ? 5.725 -13.036 -3.970 1.00 86.50 177 CYS A N 1
ATOM 1339 C CA . CYS A 1 177 ? 5.734 -12.905 -5.422 1.00 86.50 177 CYS A CA 1
ATOM 1340 C C . CYS A 1 177 ? 5.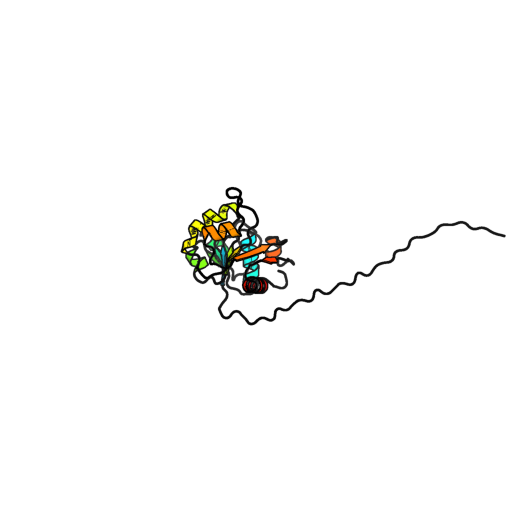854 -14.256 -6.137 1.00 86.50 177 CYS A C 1
ATOM 1342 O O . CYS A 1 177 ? 5.285 -14.422 -7.208 1.00 86.50 177 CYS A O 1
ATOM 1344 N N . GLU A 1 178 ? 6.554 -15.230 -5.569 1.00 87.00 178 GLU A N 1
ATOM 1345 C CA . GLU A 1 178 ? 6.727 -16.571 -6.140 1.00 87.00 178 GLU A CA 1
ATOM 1346 C C . GLU A 1 178 ? 5.563 -17.520 -5.792 1.00 87.00 178 GLU A C 1
ATOM 1348 O O . GLU A 1 178 ? 5.460 -18.597 -6.375 1.00 87.00 178 GLU A O 1
ATOM 1353 N N . GLY A 1 179 ? 4.637 -17.102 -4.918 1.00 82.50 179 GLY A N 1
ATOM 1354 C CA . GLY A 1 179 ? 3.482 -17.911 -4.511 1.00 82.50 179 GLY A CA 1
ATOM 1355 C C . GLY A 1 179 ? 3.857 -19.040 -3.552 1.00 82.50 179 GLY A C 1
ATOM 1356 O O . GLY A 1 179 ? 3.257 -20.114 -3.584 1.00 82.50 179 GLY A O 1
ATOM 1357 N N . LEU A 1 180 ? 4.877 -18.824 -2.721 1.00 83.12 180 LEU A N 1
ATOM 1358 C CA . LEU A 1 180 ? 5.265 -19.764 -1.677 1.00 83.12 180 LEU A CA 1
ATOM 1359 C C . LEU A 1 180 ? 4.398 -19.568 -0.430 1.00 83.12 180 LEU A C 1
ATOM 1361 O O . LEU A 1 180 ? 4.063 -18.441 -0.065 1.00 83.12 180 LEU A O 1
ATOM 1365 N N . ALA A 1 181 ? 4.080 -20.687 0.228 1.00 75.00 181 ALA A N 1
ATOM 1366 C CA . ALA A 1 181 ? 3.208 -20.729 1.396 1.00 75.00 181 ALA A CA 1
ATOM 1367 C C . ALA A 1 181 ? 3.686 -19.765 2.494 1.00 75.00 181 ALA A C 1
ATOM 1369 O O . ALA A 1 181 ? 4.722 -19.984 3.123 1.00 75.00 181 ALA A O 1
ATOM 1370 N N . THR A 1 182 ? 2.896 -18.725 2.734 1.00 80.38 182 THR A N 1
ATOM 1371 C CA . THR A 1 182 ? 3.142 -17.675 3.720 1.00 80.38 182 THR A CA 1
ATOM 1372 C C . THR A 1 182 ? 1.963 -17.623 4.687 1.00 80.38 182 THR A C 1
ATOM 1374 O O . THR A 1 182 ? 0.837 -17.933 4.319 1.00 80.38 182 THR A O 1
ATOM 1377 N N . ALA A 1 183 ? 2.213 -17.264 5.946 1.00 83.44 183 ALA A N 1
ATOM 1378 C CA . ALA A 1 183 ? 1.151 -17.033 6.918 1.00 83.44 183 ALA A CA 1
ATOM 1379 C C . ALA A 1 183 ? 1.357 -15.672 7.577 1.00 83.44 183 ALA A C 1
ATOM 1381 O O . ALA A 1 183 ? 2.406 -15.407 8.173 1.00 83.44 183 ALA A O 1
ATOM 1382 N N . VAL A 1 184 ? 0.340 -14.823 7.483 1.00 89.62 184 VAL A N 1
ATOM 1383 C CA . VAL A 1 184 ? 0.316 -13.495 8.096 1.00 89.62 184 VAL A CA 1
ATOM 1384 C C . VAL A 1 184 ? -0.877 -13.351 9.032 1.00 89.62 184 VAL A C 1
ATOM 1386 O O . VAL A 1 184 ? -1.847 -14.101 8.970 1.00 89.62 184 VAL A O 1
ATOM 1389 N N . VAL A 1 185 ? -0.782 -12.382 9.931 1.00 91.75 185 VAL A N 1
ATOM 1390 C CA . VAL A 1 185 ? -1.839 -11.972 10.850 1.00 91.75 185 VAL A CA 1
ATOM 1391 C C . VAL A 1 185 ? -2.224 -10.545 10.503 1.00 91.75 185 VAL A C 1
ATOM 1393 O O . VAL A 1 185 ? -1.348 -9.698 10.323 1.00 91.75 185 VAL A O 1
ATOM 1396 N N . ILE A 1 186 ? -3.526 -10.285 10.446 1.00 94.81 186 ILE A N 1
ATOM 1397 C CA . ILE A 1 186 ? -4.088 -8.945 10.295 1.00 94.81 186 ILE A CA 1
ATOM 1398 C C . ILE A 1 186 ? -4.784 -8.593 11.605 1.00 94.81 186 ILE A C 1
ATOM 1400 O O . ILE A 1 186 ? -5.654 -9.328 12.066 1.00 94.81 186 ILE A O 1
ATOM 1404 N N . ALA A 1 187 ? -4.370 -7.489 12.218 1.00 94.62 187 ALA A N 1
ATOM 1405 C CA . ALA A 1 187 ? -4.970 -6.957 13.435 1.00 94.62 187 ALA A CA 1
ATOM 1406 C C . ALA A 1 187 ? -5.680 -5.636 13.131 1.00 94.62 187 ALA A C 1
ATOM 1408 O O . ALA A 1 187 ? -5.121 -4.785 12.446 1.00 94.62 187 ALA A O 1
ATOM 1409 N N . SER A 1 188 ? -6.890 -5.453 13.646 1.00 96.50 188 SER A N 1
ATOM 1410 C CA . SER A 1 188 ? -7.651 -4.205 13.572 1.00 96.50 188 SER A CA 1
ATOM 1411 C C . SER A 1 188 ? -8.568 -4.118 14.789 1.00 96.50 188 SER A C 1
ATOM 1413 O O . SER A 1 188 ? -8.989 -5.154 15.307 1.00 96.50 188 SER A O 1
ATOM 1415 N N . ASP A 1 189 ? -8.897 -2.900 15.215 1.00 93.88 189 ASP A N 1
ATOM 1416 C CA . ASP A 1 189 ? -9.964 -2.678 16.197 1.00 93.88 189 ASP A CA 1
ATOM 1417 C C . ASP A 1 189 ? -11.358 -2.968 15.603 1.00 93.88 189 ASP A C 1
ATOM 1419 O O . ASP A 1 189 ? -12.314 -3.202 16.341 1.00 93.88 189 ASP A O 1
ATOM 1423 N N . ASP A 1 190 ? -11.470 -3.014 14.269 1.00 95.06 190 ASP A N 1
ATOM 1424 C CA . ASP A 1 190 ? -12.654 -3.474 13.548 1.00 95.06 190 ASP A CA 1
ATOM 1425 C C . ASP A 1 190 ? -12.431 -4.892 13.007 1.00 95.06 190 ASP A C 1
ATOM 1427 O O . ASP A 1 190 ? -11.717 -5.123 12.025 1.00 95.06 190 ASP A O 1
ATOM 1431 N N . ILE A 1 191 ? -13.086 -5.865 13.641 1.00 93.56 191 ILE A N 1
ATOM 1432 C CA . ILE A 1 191 ? -12.992 -7.270 13.239 1.00 93.56 191 ILE A CA 1
ATOM 1433 C C . ILE A 1 191 ? -13.533 -7.519 11.826 1.00 93.56 191 ILE A C 1
ATOM 1435 O O . ILE A 1 191 ? -13.051 -8.420 11.146 1.00 93.56 191 ILE A O 1
ATOM 1439 N N . HIS A 1 192 ? -14.496 -6.724 11.351 1.00 93.06 192 HIS A N 1
ATOM 1440 C CA . HIS A 1 192 ? -15.024 -6.873 9.997 1.00 93.06 192 HIS A CA 1
ATOM 1441 C C . HIS A 1 192 ? -13.992 -6.455 8.956 1.00 93.06 192 HIS A C 1
ATOM 1443 O O . HIS A 1 192 ? -13.818 -7.162 7.969 1.00 93.06 192 HIS A O 1
ATOM 1449 N N . LEU A 1 193 ? -13.242 -5.379 9.212 1.00 94.12 193 LEU A N 1
ATOM 1450 C CA . LEU A 1 193 ? -12.126 -4.996 8.351 1.00 94.12 193 LEU A CA 1
ATOM 1451 C C . LEU A 1 193 ? -11.025 -6.067 8.342 1.00 94.12 193 LEU A C 1
ATOM 1453 O O . LEU A 1 193 ? -10.478 -6.373 7.282 1.00 94.12 193 LEU A O 1
ATOM 1457 N N . ALA A 1 194 ? -10.684 -6.623 9.508 1.00 94.19 194 ALA A N 1
ATOM 1458 C CA . ALA A 1 194 ? -9.681 -7.683 9.598 1.00 94.19 194 ALA A CA 1
ATOM 1459 C C . ALA A 1 194 ? -10.105 -8.937 8.815 1.00 94.19 194 ALA A C 1
ATOM 1461 O O . ALA A 1 194 ? -9.297 -9.467 8.052 1.00 94.19 194 ALA A O 1
ATOM 1462 N N . ASP A 1 195 ? -11.364 -9.364 8.959 1.00 92.25 195 ASP A N 1
ATOM 1463 C CA . ASP A 1 195 ? -11.951 -10.475 8.201 1.00 92.25 195 ASP A CA 1
ATOM 1464 C C . ASP A 1 195 ? -11.932 -10.189 6.691 1.00 92.25 195 ASP A C 1
ATOM 1466 O O . ASP A 1 195 ? -11.463 -11.022 5.917 1.00 92.25 195 ASP A O 1
ATOM 1470 N N . ASP A 1 196 ? -12.389 -9.004 6.268 1.00 93.38 196 ASP A N 1
ATOM 1471 C CA . ASP A 1 196 ? -12.427 -8.614 4.856 1.00 93.38 196 ASP A CA 1
ATOM 1472 C C . ASP A 1 196 ? -11.023 -8.635 4.243 1.00 93.38 196 ASP A C 1
ATOM 1474 O O . ASP A 1 196 ? -10.815 -9.208 3.176 1.00 93.38 196 ASP A O 1
ATOM 1478 N N . LEU A 1 197 ? -10.030 -8.042 4.912 1.00 93.94 197 LEU A N 1
ATOM 1479 C CA . LEU A 1 197 ? -8.650 -8.035 4.428 1.00 93.94 197 LEU A CA 1
ATOM 1480 C C . LEU A 1 197 ? -8.046 -9.442 4.412 1.00 93.94 197 LEU A C 1
ATOM 1482 O O . LEU A 1 197 ? -7.361 -9.788 3.450 1.00 93.94 197 LEU A O 1
ATOM 1486 N N . ALA A 1 198 ? -8.318 -10.267 5.425 1.00 91.88 198 ALA A N 1
ATOM 1487 C CA . ALA A 1 198 ? -7.867 -11.654 5.444 1.00 91.88 198 ALA A CA 1
ATOM 1488 C C . ALA A 1 198 ? -8.461 -12.427 4.261 1.00 91.88 198 ALA A C 1
ATOM 1490 O O . ALA A 1 198 ? -7.725 -13.107 3.548 1.00 91.88 198 ALA A O 1
ATOM 1491 N N . ASP A 1 199 ? -9.752 -12.255 3.980 1.00 90.19 199 ASP A N 1
ATOM 1492 C CA . ASP A 1 199 ? -10.426 -12.869 2.839 1.00 90.19 199 ASP A CA 1
ATOM 1493 C C . ASP A 1 199 ? -9.924 -12.317 1.505 1.00 90.19 199 ASP A C 1
ATOM 1495 O O . ASP A 1 199 ? -9.807 -13.078 0.548 1.00 90.19 199 ASP A O 1
ATOM 1499 N N . LEU A 1 200 ? -9.596 -11.025 1.411 1.00 91.44 200 LEU A N 1
ATOM 1500 C CA . LEU A 1 200 ? -9.026 -10.409 0.211 1.00 91.44 200 LEU A CA 1
ATOM 1501 C C . LEU A 1 200 ? -7.602 -10.895 -0.055 1.00 91.44 200 LEU A C 1
ATOM 1503 O O . LEU A 1 200 ? -7.247 -11.065 -1.218 1.00 91.44 200 LEU A O 1
ATOM 1507 N N . MET A 1 201 ? -6.823 -11.200 0.978 1.00 90.00 201 MET A N 1
ATOM 1508 C CA . MET A 1 201 ? -5.442 -11.668 0.843 1.00 90.00 201 MET A CA 1
ATOM 1509 C C . MET A 1 201 ? -5.317 -13.187 0.726 1.00 90.00 201 MET A C 1
ATOM 1511 O O . MET A 1 201 ? -4.400 -13.648 0.059 1.00 90.00 201 MET A O 1
ATOM 1515 N N . SER A 1 202 ? -6.257 -13.946 1.296 1.00 87.00 202 SER A N 1
ATOM 1516 C CA . SER A 1 202 ? -6.166 -15.407 1.362 1.00 87.00 202 SER A CA 1
ATOM 1517 C C . SER A 1 202 ? -6.250 -16.045 -0.026 1.00 87.00 202 SER A C 1
ATOM 1519 O O . SER A 1 202 ? -7.296 -15.971 -0.683 1.00 87.00 202 SER A O 1
ATOM 1521 N N . ASP A 1 203 ? -5.192 -16.708 -0.474 1.00 79.38 203 ASP A N 1
ATOM 1522 C CA . ASP A 1 203 ? -5.207 -17.589 -1.644 1.00 79.38 203 ASP A CA 1
ATOM 1523 C C . ASP A 1 203 ? -4.654 -18.985 -1.292 1.00 79.38 203 ASP A C 1
ATOM 1525 O O . ASP A 1 203 ? -4.739 -19.424 -0.146 1.00 79.38 203 ASP A O 1
ATOM 1529 N N . GLU A 1 204 ? -4.221 -19.786 -2.269 1.00 71.50 204 GLU A N 1
ATOM 1530 C CA . GLU A 1 204 ? -3.639 -21.106 -1.966 1.00 71.50 204 GLU A CA 1
ATOM 1531 C C . GLU A 1 204 ? -2.226 -21.019 -1.359 1.00 71.50 204 GLU A C 1
ATOM 1533 O O . GLU A 1 204 ? -1.733 -22.007 -0.814 1.00 71.50 204 GLU A O 1
ATOM 1538 N N . SER A 1 205 ? -1.597 -19.846 -1.443 1.00 69.69 205 SER A N 1
ATOM 1539 C CA . SER A 1 205 ? -0.206 -19.562 -1.095 1.00 69.69 205 SER A CA 1
ATOM 1540 C C . SER A 1 205 ? -0.005 -18.474 -0.034 1.00 69.69 205 SER A C 1
ATOM 1542 O O . SER A 1 205 ? 1.063 -18.446 0.574 1.00 69.69 205 SER A O 1
ATOM 1544 N N . PHE A 1 206 ? -0.980 -17.600 0.211 1.00 65.19 206 PHE A N 1
ATOM 1545 C CA . PHE A 1 206 ? -0.866 -16.458 1.124 1.00 65.19 206 PHE A CA 1
ATOM 1546 C C . PHE A 1 206 ? -2.091 -16.331 2.031 1.00 65.19 206 PHE A C 1
ATOM 1548 O O . PHE A 1 206 ? -3.199 -16.648 1.543 1.00 65.19 206 PHE A O 1
#

Organism: NCBI:txid420281

Solvent-accessible surface area (backbone atoms only — not comparable to full-atom values): 11884 Å² total; per-residue (Å²): 140,86,82,90,80,89,85,86,88,84,87,82,84,83,78,82,77,78,80,75,78,78,79,77,78,75,80,86,67,81,76,71,96,62,88,69,25,39,18,28,41,28,66,47,55,55,28,50,12,54,44,35,48,33,24,76,73,71,35,51,26,27,30,32,29,94,37,58,70,57,12,53,44,20,58,74,67,26,25,40,90,76,54,65,50,89,46,76,49,51,85,64,43,41,46,31,48,46,57,57,74,33,34,72,74,38,54,33,34,37,39,40,45,54,47,82,52,35,62,64,55,38,63,76,41,43,91,43,53,60,78,88,37,37,38,36,34,56,45,73,69,60,24,85,88,78,68,37,45,66,69,53,53,45,32,74,57,74,41,69,91,43,59,53,33,41,50,46,65,72,71,56,31,65,43,50,59,71,55,41,82,42,62,73,47,65,47,39,93,46,63,67,60,29,50,50,50,47,62,60,48,52,59,99,24,64

Mean predicted aligned error: 9.13 Å

Foldseek 3Di:
DDDDDDDDDDDDDDDPPDPDDDPPPPPPDDPDPDQAAEQEEEPALQSLLQQQLLVVVVRQYEYAYQDPVQQVCCQVQVAGVPHPRVFHGRNSYGYDNDLLVRQVPHQEYEYEPAPQCLQVVLQVNLVNHDPAHEYEYAHDDAHPPPSDDPLVSCCVRNRDPHWYKYKDADDRSVCSSVLAAGDIAIDTPDVVVRVVVCVSRDDPRD

Nearest PDB structures (foldseek):
  3k96-assembly1_B  TM=9.315E-01  e=2.530E-16  Coxiella burnetii RSA 493
  6e8y-assembly1_A  TM=9.080E-01  e=7.066E-14  Homo sapiens
  6e90-assembly2_B  TM=9.067E-01  e=2.124E-13  Homo sapiens
  1wpq-assembly1_B  TM=8.942E-01  e=1.749E-13  Homo sapiens
  6e90-assembly1_A  TM=8.942E-01  e=2.936E-13  Homo sapiens